Protein AF-A0A3M1DE03-F1 (afdb_monomer_lite)

Structure (mmCIF, N/CA/C/O backbone):
data_AF-A0A3M1DE03-F1
#
_entry.id   AF-A0A3M1DE03-F1
#
loop_
_atom_site.group_PDB
_atom_site.id
_atom_site.type_symbol
_atom_site.label_atom_id
_atom_site.label_alt_id
_atom_site.label_comp_id
_atom_site.label_asym_id
_atom_site.label_entity_id
_atom_site.label_seq_id
_atom_site.pdbx_PDB_ins_code
_atom_site.Cartn_x
_atom_site.Cartn_y
_atom_site.Cartn_z
_atom_site.occupancy
_atom_site.B_iso_or_equiv
_atom_site.auth_seq_id
_atom_site.auth_comp_id
_atom_site.auth_asym_id
_atom_site.auth_atom_id
_atom_site.pdbx_PDB_model_num
ATOM 1 N N . MET A 1 1 ? -5.420 -4.646 -18.633 1.00 59.53 1 MET A N 1
ATOM 2 C CA . MET A 1 1 ? -4.340 -4.585 -17.621 1.00 59.53 1 MET A CA 1
ATOM 3 C C . MET A 1 1 ? -4.427 -3.264 -16.873 1.00 59.53 1 MET A C 1
ATOM 5 O O . MET A 1 1 ? -4.726 -2.252 -17.501 1.00 59.53 1 MET A O 1
ATOM 9 N N . ALA A 1 2 ? -4.217 -3.267 -15.555 1.00 75.75 2 ALA A N 1
ATOM 10 C CA . ALA A 1 2 ? -4.136 -2.034 -14.772 1.00 75.75 2 ALA A CA 1
ATOM 11 C C . ALA A 1 2 ? -2.781 -1.346 -15.009 1.00 75.75 2 ALA A C 1
ATOM 13 O O . ALA A 1 2 ? -1.770 -2.012 -15.219 1.00 75.75 2 ALA A O 1
ATOM 14 N N . LYS A 1 3 ? -2.755 -0.009 -15.005 1.00 86.62 3 LYS A N 1
ATOM 15 C CA . LYS A 1 3 ? -1.516 0.756 -15.216 1.00 86.62 3 LYS A CA 1
ATOM 16 C C . LYS A 1 3 ? -0.647 0.693 -13.948 1.00 86.62 3 LYS A C 1
ATOM 18 O O . LYS A 1 3 ? -1.209 0.860 -12.863 1.00 86.62 3 LYS A O 1
ATOM 23 N N . PRO A 1 4 ? 0.691 0.566 -14.050 1.00 88.44 4 PRO A N 1
ATOM 24 C CA . PRO A 1 4 ? 1.581 0.488 -12.883 1.00 88.44 4 PRO A CA 1
ATOM 25 C C . PRO A 1 4 ? 1.392 1.660 -11.904 1.00 88.44 4 PRO A C 1
ATOM 27 O O . PRO A 1 4 ? 1.326 1.466 -10.692 1.00 88.44 4 PRO A O 1
ATOM 30 N N . ALA A 1 5 ? 1.179 2.875 -12.423 1.00 88.31 5 ALA A N 1
ATOM 31 C CA . ALA A 1 5 ? 0.895 4.059 -11.610 1.00 88.31 5 ALA A CA 1
ATOM 32 C C . ALA A 1 5 ? -0.409 3.960 -10.788 1.00 88.31 5 ALA A C 1
ATOM 34 O O . ALA A 1 5 ? -0.452 4.434 -9.653 1.00 88.31 5 ALA A O 1
ATOM 35 N N . GLU A 1 6 ? -1.464 3.331 -11.319 1.00 91.12 6 GLU A N 1
ATOM 36 C CA . GLU A 1 6 ? -2.732 3.162 -10.591 1.00 91.12 6 GLU A CA 1
ATOM 37 C C . GLU A 1 6 ? -2.628 2.066 -9.517 1.00 91.12 6 GLU A C 1
ATOM 39 O O . GLU A 1 6 ? -3.241 2.192 -8.457 1.00 91.12 6 GLU A O 1
ATOM 44 N N . ILE A 1 7 ? -1.801 1.038 -9.735 1.00 92.62 7 ILE A N 1
ATOM 45 C CA . ILE A 1 7 ? -1.524 -0.021 -8.749 1.00 92.62 7 ILE A CA 1
ATOM 46 C C . ILE A 1 7 ? -0.797 0.551 -7.518 1.00 92.62 7 ILE A C 1
ATOM 48 O O . ILE A 1 7 ? -1.220 0.312 -6.385 1.00 92.62 7 ILE A O 1
ATOM 52 N N . LEU A 1 8 ? 0.235 1.383 -7.715 1.00 92.00 8 LEU A N 1
ATOM 53 C CA . LEU A 1 8 ? 0.936 2.054 -6.605 1.00 92.00 8 LEU A CA 1
ATOM 54 C C . LEU A 1 8 ? 0.063 3.088 -5.896 1.00 92.00 8 LEU A C 1
ATOM 56 O O . LEU A 1 8 ? 0.078 3.188 -4.671 1.00 92.00 8 LEU A O 1
ATOM 60 N N . LYS A 1 9 ? -0.726 3.852 -6.654 1.00 93.19 9 LYS A N 1
ATOM 61 C CA . LYS A 1 9 ? -1.696 4.813 -6.115 1.00 93.19 9 LYS A CA 1
ATOM 62 C C . LYS A 1 9 ? -2.745 4.125 -5.238 1.00 93.19 9 LYS A C 1
ATOM 64 O O . LYS A 1 9 ? -3.084 4.669 -4.191 1.00 93.19 9 LYS A O 1
ATOM 69 N N . SER A 1 10 ? -3.219 2.943 -5.636 1.00 92.81 10 SER A N 1
ATOM 70 C CA . SER A 1 10 ? -4.199 2.159 -4.875 1.00 92.81 10 SER A CA 1
ATOM 71 C C . SER A 1 10 ? -3.609 1.669 -3.552 1.00 92.81 10 SER A C 1
ATOM 73 O O . SER A 1 10 ? -4.184 1.953 -2.502 1.00 92.81 10 SER A O 1
ATOM 75 N N . LEU A 1 11 ? -2.419 1.054 -3.580 1.00 93.31 11 LEU A N 1
ATOM 76 C CA . LEU A 1 11 ? -1.713 0.644 -2.362 1.00 93.31 11 LEU A CA 1
ATOM 77 C C . LEU A 1 11 ? -1.422 1.843 -1.443 1.00 93.31 11 LEU A C 1
ATOM 79 O O . LEU A 1 11 ? -1.760 1.810 -0.263 1.00 93.31 11 LEU A O 1
ATOM 83 N N . ARG A 1 12 ? -0.885 2.949 -1.974 1.00 93.50 12 ARG A N 1
ATOM 84 C CA . ARG A 1 12 ? -0.600 4.154 -1.175 1.00 93.50 12 ARG A CA 1
ATOM 85 C C . ARG A 1 12 ? -1.864 4.786 -0.576 1.00 93.50 12 ARG A C 1
ATOM 87 O O . ARG A 1 12 ? -1.795 5.363 0.506 1.00 93.50 12 ARG A O 1
ATOM 94 N N . ASN A 1 13 ? -3.016 4.671 -1.240 1.00 94.38 13 ASN A N 1
ATOM 95 C CA . ASN A 1 13 ? -4.295 5.121 -0.689 1.00 94.38 13 ASN A CA 1
ATOM 96 C C . ASN A 1 13 ? -4.761 4.231 0.474 1.00 94.38 13 ASN A C 1
ATOM 98 O O . ASN A 1 13 ? -5.143 4.749 1.518 1.00 94.38 13 ASN A O 1
ATOM 102 N N . ILE A 1 14 ? -4.669 2.910 0.319 1.00 93.38 14 ILE A N 1
ATOM 103 C CA . ILE A 1 14 ? -4.998 1.926 1.361 1.00 93.38 14 ILE A CA 1
ATOM 104 C C . ILE A 1 14 ? -4.120 2.130 2.606 1.00 93.38 14 ILE A C 1
ATOM 106 O O . ILE A 1 14 ? -4.633 2.279 3.711 1.00 93.38 14 ILE A O 1
ATOM 110 N N . ILE A 1 15 ? -2.806 2.258 2.421 1.00 92.56 15 ILE A N 1
ATOM 111 C CA . ILE A 1 15 ? -1.839 2.499 3.503 1.00 92.56 15 ILE A CA 1
ATOM 112 C C . ILE A 1 15 ? -2.103 3.830 4.231 1.00 92.56 15 ILE A C 1
ATOM 114 O O . ILE A 1 15 ? -1.927 3.935 5.445 1.00 92.56 15 ILE A O 1
ATOM 118 N N . ARG A 1 16 ? -2.591 4.851 3.515 1.00 92.56 16 ARG A N 1
ATOM 119 C CA . ARG A 1 16 ? -2.996 6.128 4.116 1.00 92.56 16 ARG A CA 1
ATOM 120 C C . ARG A 1 16 ? -4.270 6.009 4.960 1.00 92.56 16 ARG A C 1
ATOM 122 O O . ARG A 1 16 ? -4.316 6.618 6.029 1.00 92.56 16 ARG A O 1
ATOM 129 N N . LEU A 1 17 ? -5.270 5.257 4.495 1.00 91.81 17 LEU A N 1
ATOM 130 C CA . LEU A 1 17 ? -6.486 4.959 5.266 1.00 91.81 17 LEU A CA 1
ATOM 131 C C . LEU A 1 17 ? -6.134 4.196 6.548 1.00 91.81 17 LEU A C 1
ATOM 133 O O . LEU A 1 17 ? -6.616 4.548 7.618 1.00 91.81 17 LEU A O 1
ATOM 137 N N . GLU A 1 18 ? -5.225 3.220 6.474 1.00 92.00 18 GLU A N 1
ATOM 138 C CA . GLU A 1 18 ? -4.778 2.442 7.639 1.00 92.00 18 GLU A CA 1
ATOM 139 C C . GLU A 1 18 ? -4.199 3.336 8.756 1.00 92.00 18 GLU A C 1
ATOM 141 O O . GLU A 1 18 ? -4.458 3.115 9.938 1.00 92.00 18 GLU A O 1
ATOM 146 N N . ARG A 1 19 ? -3.478 4.404 8.380 1.00 90.25 19 ARG A N 1
ATOM 147 C CA . ARG A 1 19 ? -2.930 5.415 9.304 1.00 90.25 19 ARG A CA 1
ATOM 148 C C . ARG A 1 19 ? -3.955 6.450 9.793 1.00 90.25 19 ARG A C 1
ATOM 150 O O . ARG A 1 19 ? -3.747 7.021 10.859 1.00 90.25 19 ARG A O 1
ATOM 157 N N . THR A 1 20 ? -4.988 6.752 9.006 1.00 87.75 20 THR A N 1
ATOM 158 C CA . THR A 1 20 ? -5.886 7.903 9.242 1.00 87.75 20 THR A CA 1
ATOM 159 C C . THR A 1 20 ? -7.218 7.496 9.872 1.00 87.75 20 THR A C 1
ATOM 161 O O . THR A 1 20 ? -7.683 8.167 10.786 1.00 87.75 20 THR A O 1
ATOM 164 N N . ASP A 1 21 ? -7.813 6.402 9.398 1.00 85.75 21 ASP A N 1
ATOM 165 C CA . ASP A 1 21 ? -9.190 5.998 9.706 1.00 85.75 21 ASP A CA 1
ATOM 166 C C . ASP A 1 21 ? -9.262 4.711 10.548 1.00 85.75 21 ASP A C 1
ATOM 168 O O . ASP A 1 21 ? -10.257 4.479 11.231 1.00 85.75 21 ASP A O 1
ATOM 172 N N . TYR A 1 22 ? -8.220 3.869 10.509 1.00 86.00 22 TYR A N 1
ATOM 173 C CA . TYR A 1 22 ? -8.226 2.536 11.134 1.00 86.00 22 TYR A CA 1
ATOM 174 C C . TYR A 1 22 ? -7.212 2.347 12.270 1.00 86.00 22 TYR A C 1
ATOM 176 O O . TYR A 1 22 ? -7.120 1.243 12.806 1.00 86.00 22 TYR A O 1
ATOM 184 N N . GLU A 1 23 ? -6.471 3.395 12.649 1.00 87.81 23 GLU A N 1
ATOM 185 C CA . GLU A 1 23 ? -5.510 3.385 13.769 1.00 87.81 23 GLU A CA 1
ATOM 186 C C . GLU A 1 23 ? -4.513 2.211 13.713 1.00 87.81 23 GLU A C 1
ATOM 188 O O . GLU A 1 23 ? -4.231 1.554 14.718 1.00 87.81 23 GLU A O 1
ATOM 193 N N . PHE A 1 24 ? -3.988 1.923 12.517 1.00 88.50 24 PHE A N 1
ATOM 194 C CA . PHE A 1 24 ? -3.110 0.778 12.262 1.00 88.50 24 PHE A CA 1
ATOM 195 C C . PHE A 1 24 ? -3.791 -0.578 12.549 1.00 88.50 24 PHE A C 1
ATOM 197 O O . PHE A 1 24 ? -3.206 -1.505 13.118 1.00 88.50 24 PHE A O 1
ATOM 204 N N . GLY A 1 25 ? -5.069 -0.688 12.192 1.00 86.88 25 GLY A N 1
ATOM 205 C CA . GLY A 1 25 ? -5.967 -1.772 12.581 1.00 86.88 25 GLY A CA 1
ATOM 206 C C . GLY A 1 25 ? -5.873 -3.051 11.750 1.00 86.88 25 GLY A C 1
ATOM 207 O O . GLY A 1 25 ? -6.402 -4.063 12.206 1.00 86.88 25 GLY A O 1
ATOM 208 N N . ASP A 1 26 ? -5.196 -3.022 10.600 1.00 89.31 26 ASP A N 1
ATOM 209 C CA . ASP A 1 26 ? -5.288 -4.019 9.517 1.00 89.31 26 ASP A CA 1
ATOM 210 C C . ASP A 1 26 ? -6.716 -4.112 8.941 1.00 89.31 26 ASP A C 1
ATOM 212 O O . ASP A 1 26 ? -7.280 -5.188 8.738 1.00 89.31 26 ASP A O 1
ATOM 216 N N . ARG A 1 27 ? -7.358 -2.948 8.763 1.00 88.81 27 ARG A N 1
ATOM 217 C CA . ARG A 1 27 ? -8.780 -2.827 8.391 1.00 88.81 27 ARG A CA 1
ATOM 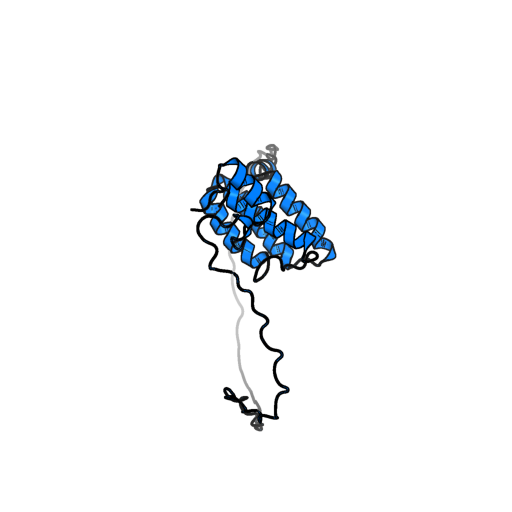218 C C . ARG A 1 27 ? -9.061 -1.880 7.224 1.00 88.81 27 ARG A C 1
ATOM 220 O O . ARG A 1 27 ? -10.220 -1.750 6.837 1.00 88.81 27 ARG A O 1
ATOM 227 N N . ALA A 1 28 ? -8.038 -1.297 6.595 1.00 88.50 28 ALA A N 1
ATOM 228 C CA . ALA A 1 28 ? -8.211 -0.443 5.415 1.00 88.50 28 ALA A CA 1
ATOM 229 C C . ALA A 1 28 ? -8.777 -1.166 4.176 1.00 88.50 28 ALA A C 1
ATOM 231 O O . ALA A 1 28 ? -9.186 -0.518 3.210 1.00 88.50 28 ALA A O 1
ATOM 232 N N . VAL A 1 29 ? -8.808 -2.501 4.195 1.00 89.56 29 VAL A N 1
ATOM 233 C CA . VAL A 1 29 ? -9.303 -3.377 3.126 1.00 89.56 29 VAL A CA 1
ATOM 234 C C . VAL A 1 29 ? -10.102 -4.550 3.696 1.00 89.56 29 VAL A C 1
ATOM 236 O O . VAL A 1 29 ? -9.855 -5.025 4.806 1.00 89.56 29 VAL A O 1
ATOM 239 N N . VAL A 1 30 ? -11.056 -5.054 2.910 1.00 83.56 30 VAL A N 1
ATOM 240 C CA . VAL A 1 30 ? -11.884 -6.208 3.288 1.00 83.56 30 VAL A CA 1
ATOM 241 C C . VAL A 1 30 ? -11.013 -7.467 3.357 1.00 83.56 30 VAL A C 1
ATOM 243 O O . VAL A 1 30 ? -10.599 -7.999 2.330 1.00 83.56 30 VAL A O 1
ATOM 246 N N . GLY A 1 31 ? -10.762 -7.953 4.575 1.00 83.38 31 GLY A N 1
ATOM 247 C CA . GLY A 1 31 ? -9.928 -9.132 4.829 1.00 83.38 31 GLY A CA 1
ATOM 248 C C . GLY A 1 31 ? -8.455 -8.846 5.151 1.00 83.38 31 GLY A C 1
ATOM 249 O O . GLY A 1 31 ? -7.676 -9.794 5.144 1.00 83.38 31 GLY A O 1
ATOM 250 N N . GLY A 1 32 ? -8.086 -7.592 5.441 1.00 91.25 32 GLY A N 1
ATOM 251 C CA . GLY A 1 32 ? -6.742 -7.220 5.904 1.00 91.25 32 GLY A CA 1
ATOM 252 C C . GLY A 1 32 ? -5.696 -7.061 4.795 1.00 91.25 32 GLY A C 1
ATOM 253 O O . GLY A 1 32 ? -5.875 -7.500 3.652 1.00 91.25 32 GLY A O 1
ATOM 254 N N . LEU A 1 33 ? -4.590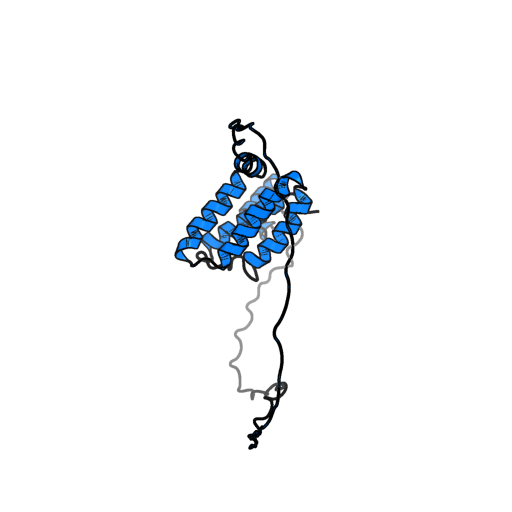 -6.393 5.125 1.00 91.38 33 LEU A N 1
ATOM 255 C CA . LEU A 1 33 ? -3.513 -6.065 4.192 1.00 91.38 33 LEU A CA 1
ATOM 256 C C . LEU A 1 33 ? -2.785 -7.307 3.690 1.00 91.38 33 LEU A C 1
ATOM 258 O O . LEU A 1 33 ? -2.395 -7.320 2.528 1.00 91.38 33 LEU A O 1
ATOM 262 N N . ALA A 1 34 ? -2.684 -8.369 4.496 1.00 92.56 34 ALA A N 1
ATOM 263 C CA . ALA A 1 34 ? -2.082 -9.634 4.074 1.00 92.56 34 ALA A CA 1
ATOM 264 C C . ALA A 1 34 ? -2.794 -10.239 2.848 1.00 92.56 34 ALA A C 1
ATOM 266 O O . ALA A 1 34 ? -2.149 -10.592 1.862 1.00 92.56 34 ALA A O 1
ATOM 267 N N . ARG A 1 35 ? -4.134 -10.265 2.858 1.00 92.88 35 ARG A N 1
ATOM 268 C CA . ARG A 1 35 ? -4.941 -10.781 1.740 1.00 92.88 35 ARG A CA 1
ATOM 269 C C . ARG A 1 35 ? -4.936 -9.838 0.533 1.00 92.88 35 ARG A C 1
ATOM 271 O O . ARG A 1 35 ? -4.969 -10.278 -0.6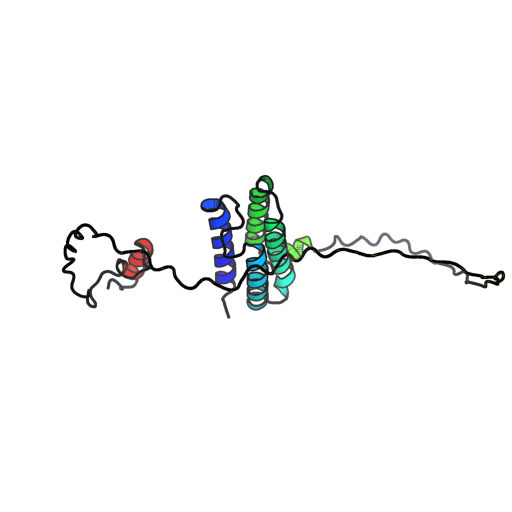19 1.00 92.88 35 ARG A O 1
ATOM 278 N N . TYR A 1 36 ? -4.881 -8.528 0.779 1.00 93.75 36 TYR A N 1
ATOM 279 C CA . TYR A 1 36 ? -4.684 -7.553 -0.293 1.00 93.75 36 TYR A CA 1
ATOM 280 C C . TYR A 1 36 ? -3.292 -7.678 -0.931 1.00 93.75 36 TYR A C 1
ATOM 282 O O . TYR A 1 36 ? -3.183 -7.525 -2.145 1.00 93.75 36 TYR A O 1
ATOM 290 N N . ALA A 1 37 ? -2.254 -8.018 -0.159 1.00 94.25 37 ALA A N 1
ATOM 291 C CA . ALA A 1 37 ? -0.883 -8.169 -0.637 1.00 94.25 37 ALA A CA 1
ATOM 292 C C . ALA A 1 37 ? -0.757 -9.241 -1.724 1.00 94.25 37 ALA A C 1
ATOM 294 O O . ALA A 1 37 ? -0.112 -8.986 -2.734 1.00 94.25 37 ALA A O 1
ATOM 295 N N . GLU A 1 38 ? -1.427 -10.390 -1.579 1.00 94.12 38 GLU A N 1
ATOM 296 C CA . GLU A 1 38 ? -1.478 -11.431 -2.621 1.00 94.12 38 GLU A CA 1
ATOM 297 C C . GLU A 1 38 ? -2.080 -10.898 -3.931 1.00 94.12 38 GLU A C 1
ATOM 299 O O . GLU A 1 38 ? -1.529 -11.087 -5.017 1.00 94.12 38 GLU A O 1
ATOM 304 N N . THR A 1 39 ? -3.200 -10.175 -3.831 1.00 94.12 39 THR A N 1
ATOM 305 C CA . THR A 1 39 ? -3.884 -9.591 -4.997 1.00 94.12 39 THR A CA 1
ATOM 306 C C . THR A 1 39 ? -3.028 -8.503 -5.649 1.00 94.12 39 THR A C 1
ATOM 308 O O . THR A 1 39 ? -2.919 -8.431 -6.875 1.00 94.12 39 THR A O 1
ATOM 311 N N . TRP A 1 40 ? -2.400 -7.658 -4.831 1.00 94.50 40 TRP A N 1
ATOM 312 C CA . TRP A 1 40 ? -1.531 -6.576 -5.273 1.00 94.50 40 TRP A CA 1
ATOM 313 C C . TRP A 1 40 ? -0.238 -7.103 -5.907 1.00 94.50 40 TRP A C 1
ATOM 315 O O . TRP A 1 40 ? 0.151 -6.598 -6.955 1.00 94.50 40 TRP A O 1
ATOM 325 N N . PHE A 1 41 ? 0.371 -8.156 -5.351 1.00 94.62 41 PHE A N 1
ATOM 326 C CA . PHE A 1 41 ? 1.553 -8.830 -5.897 1.00 94.62 41 PHE A CA 1
ATOM 327 C C . PHE A 1 41 ? 1.305 -9.310 -7.331 1.00 94.62 41 PHE A C 1
ATOM 329 O O . PHE A 1 41 ? 2.066 -8.976 -8.237 1.00 94.62 41 PHE A O 1
ATOM 336 N N . GLN A 1 42 ? 0.185 -10.004 -7.566 1.00 93.88 42 GLN A N 1
ATOM 337 C CA . GLN A 1 42 ? -0.202 -10.473 -8.902 1.00 93.88 42 GLN A CA 1
ATOM 338 C C . GLN A 1 42 ? -0.410 -9.312 -9.890 1.00 93.88 42 GLN A C 1
ATOM 340 O O . GLN A 1 42 ? 0.049 -9.365 -11.032 1.00 93.88 42 GLN A O 1
ATOM 345 N N . GLN A 1 43 ? -1.072 -8.234 -9.457 1.00 93.38 43 GLN A N 1
ATOM 346 C CA . GLN A 1 43 ? -1.295 -7.048 -10.292 1.00 93.38 43 GLN A CA 1
ATOM 347 C C . GLN A 1 43 ? 0.008 -6.304 -10.610 1.00 93.38 43 GLN A C 1
ATOM 349 O O . GLN A 1 43 ? 0.224 -5.899 -11.752 1.00 93.38 43 GLN A O 1
ATOM 354 N N . ALA A 1 44 ? 0.872 -6.120 -9.613 1.00 92.69 44 ALA A N 1
ATOM 355 C CA . ALA A 1 44 ? 2.137 -5.417 -9.748 1.00 92.69 44 ALA A CA 1
ATOM 356 C C . ALA A 1 44 ? 3.138 -6.221 -10.594 1.00 92.69 44 ALA A C 1
ATOM 358 O O . ALA A 1 44 ? 3.713 -5.656 -11.522 1.00 92.69 44 ALA A O 1
ATOM 359 N N . GLY A 1 45 ? 3.271 -7.533 -10.380 1.00 91.50 45 GLY A N 1
ATOM 360 C CA . GLY A 1 45 ? 4.116 -8.397 -11.212 1.00 91.50 45 GLY A CA 1
ATOM 361 C C . GLY A 1 45 ? 3.742 -8.333 -12.699 1.00 91.50 45 GLY A C 1
ATOM 362 O O . GLY A 1 45 ? 4.610 -8.155 -13.551 1.00 91.50 45 GLY A O 1
ATOM 363 N N . GLN A 1 46 ? 2.441 -8.350 -13.020 1.00 91.62 46 GLN A N 1
ATOM 364 C CA . GLN A 1 46 ? 1.961 -8.186 -14.402 1.00 91.62 46 GLN A CA 1
ATOM 365 C C . GLN A 1 46 ? 2.184 -6.780 -14.987 1.00 91.62 46 GLN A C 1
ATOM 367 O O . GLN A 1 46 ? 2.287 -6.643 -16.205 1.00 91.62 46 GLN A O 1
ATOM 372 N N . ALA A 1 47 ? 2.214 -5.731 -14.160 1.00 90.69 47 ALA A N 1
ATOM 373 C CA . ALA A 1 47 ? 2.285 -4.341 -14.624 1.00 90.69 47 ALA A CA 1
ATOM 374 C C . ALA A 1 47 ? 3.704 -3.753 -14.665 1.00 90.69 47 ALA A C 1
ATOM 376 O O . ALA A 1 47 ? 3.944 -2.821 -15.433 1.00 90.69 47 ALA A O 1
ATOM 377 N N . PHE A 1 48 ? 4.620 -4.264 -13.838 1.00 87.44 48 PHE A N 1
ATOM 378 C CA . PHE A 1 48 ? 6.023 -3.844 -13.791 1.00 87.44 48 PHE A CA 1
ATOM 379 C C . PHE A 1 48 ? 6.982 -4.853 -14.444 1.00 87.44 48 PHE A C 1
ATOM 381 O O . PHE A 1 48 ? 8.079 -4.466 -14.838 1.00 87.44 48 PHE A O 1
ATOM 388 N N . GLY A 1 49 ? 6.573 -6.116 -14.604 1.00 87.81 49 GLY A N 1
ATOM 389 C CA . GLY A 1 49 ? 7.383 -7.155 -15.238 1.00 87.81 49 GLY A CA 1
ATOM 390 C C . GLY A 1 49 ? 8.470 -7.756 -14.330 1.00 87.81 49 GLY A C 1
ATOM 391 O O . GLY A 1 49 ? 8.610 -7.365 -13.168 1.00 87.81 49 GLY A O 1
ATOM 392 N N . PRO A 1 50 ? 9.253 -8.721 -14.855 1.00 87.06 50 PRO A N 1
ATOM 393 C CA . PRO A 1 50 ? 10.175 -9.542 -14.066 1.00 87.06 50 PRO A CA 1
ATOM 394 C C . PRO A 1 50 ? 11.285 -8.739 -13.376 1.00 87.06 50 PRO A C 1
ATOM 396 O O . PRO A 1 50 ? 11.668 -9.077 -12.262 1.00 87.06 50 PRO A O 1
ATOM 399 N N . GLU A 1 51 ? 11.754 -7.644 -13.981 1.00 87.38 51 GLU A N 1
ATOM 400 C CA . GLU A 1 51 ? 12.797 -6.780 -13.405 1.00 87.38 51 GLU A CA 1
ATOM 401 C C . GLU A 1 51 ? 12.373 -6.172 -12.055 1.00 87.38 51 GLU A C 1
ATOM 403 O O . GLU A 1 51 ? 13.197 -5.994 -11.165 1.00 87.38 51 GLU A O 1
ATOM 408 N N . ALA A 1 52 ? 11.080 -5.904 -11.856 1.00 88.75 52 ALA A N 1
ATOM 409 C CA . ALA A 1 52 ? 10.563 -5.344 -10.609 1.00 88.75 52 ALA A CA 1
ATOM 410 C C . ALA A 1 52 ? 10.089 -6.399 -9.596 1.00 88.75 52 ALA A C 1
ATOM 412 O O . ALA A 1 52 ? 9.733 -6.028 -8.477 1.00 88.75 52 ALA A O 1
ATOM 413 N N . MET A 1 53 ? 10.072 -7.689 -9.951 1.00 89.25 53 MET A N 1
ATOM 414 C CA . MET A 1 53 ? 9.568 -8.758 -9.078 1.00 89.25 53 MET A CA 1
ATOM 415 C C . MET A 1 53 ? 10.193 -8.789 -7.674 1.00 89.25 53 MET A C 1
ATOM 417 O O . MET A 1 53 ? 9.402 -8.840 -6.736 1.00 89.25 53 MET A O 1
ATOM 421 N N . PRO A 1 54 ? 11.524 -8.670 -7.459 1.00 90.75 54 PRO A N 1
ATOM 422 C CA . PRO A 1 54 ? 12.074 -8.656 -6.095 1.00 90.75 54 PRO A CA 1
ATOM 423 C C . PRO A 1 54 ? 11.566 -7.470 -5.256 1.00 90.75 54 PRO A C 1
ATOM 425 O O . PRO A 1 54 ? 11.351 -7.597 -4.055 1.00 90.75 54 PRO A O 1
ATOM 428 N N . TRP A 1 55 ? 11.282 -6.320 -5.877 1.00 93.75 55 TRP A N 1
ATOM 429 C CA . TRP A 1 55 ? 10.704 -5.162 -5.182 1.00 93.75 55 TRP A CA 1
ATOM 430 C C . TRP A 1 55 ? 9.224 -5.361 -4.856 1.00 93.75 55 TRP A C 1
ATOM 432 O O . TRP A 1 55 ? 8.775 -5.032 -3.758 1.00 93.75 55 TRP A O 1
ATOM 442 N N . VAL A 1 56 ? 8.472 -5.933 -5.797 1.00 94.06 56 VAL A N 1
ATOM 443 C CA . VAL A 1 56 ? 7.064 -6.293 -5.601 1.00 94.06 56 VAL A CA 1
ATOM 444 C C . VAL A 1 56 ? 6.930 -7.361 -4.508 1.00 94.06 56 VAL A C 1
ATOM 446 O O . VAL A 1 56 ? 6.077 -7.229 -3.635 1.00 94.06 56 VAL A O 1
ATOM 449 N N . GLU A 1 57 ? 7.805 -8.366 -4.484 1.00 94.06 57 GLU A N 1
ATOM 450 C CA . GLU A 1 57 ? 7.866 -9.376 -3.425 1.00 94.06 57 GLU A CA 1
ATOM 451 C C . GLU A 1 57 ? 8.218 -8.754 -2.069 1.00 94.06 57 GLU A C 1
ATOM 453 O O . GLU A 1 57 ? 7.499 -8.965 -1.092 1.00 94.06 57 GLU A O 1
ATOM 458 N N . ALA A 1 58 ? 9.253 -7.909 -2.014 1.00 93.06 58 ALA A N 1
ATOM 459 C CA . ALA A 1 58 ? 9.668 -7.229 -0.790 1.00 93.06 58 ALA A CA 1
ATOM 460 C C . ALA A 1 58 ? 8.556 -6.355 -0.181 1.00 93.06 58 ALA A C 1
ATOM 462 O O . ALA A 1 58 ? 8.441 -6.292 1.045 1.00 93.06 58 ALA A O 1
ATOM 463 N N . ILE A 1 59 ? 7.724 -5.704 -1.006 1.00 94.00 59 ILE A N 1
ATOM 464 C CA . ILE A 1 59 ? 6.536 -4.964 -0.548 1.00 94.00 59 ILE A CA 1
ATOM 465 C C . ILE A 1 59 ? 5.432 -5.928 -0.092 1.00 94.00 59 ILE A C 1
ATOM 467 O O . ILE A 1 59 ? 4.876 -5.746 0.991 1.00 94.00 59 ILE A O 1
ATOM 471 N N . ALA A 1 60 ? 5.106 -6.949 -0.890 1.00 94.31 60 ALA A N 1
ATOM 472 C CA . ALA A 1 60 ? 4.029 -7.890 -0.581 1.00 94.31 60 ALA A CA 1
ATOM 473 C C . ALA A 1 60 ? 4.284 -8.647 0.732 1.00 94.31 60 ALA A C 1
ATOM 475 O O . ALA A 1 60 ? 3.389 -8.746 1.571 1.00 94.31 60 ALA A O 1
ATOM 476 N N . ARG A 1 61 ? 5.525 -9.089 0.955 1.00 94.50 61 ARG A N 1
ATOM 477 C CA . ARG A 1 61 ? 5.962 -9.727 2.198 1.00 94.50 61 ARG A CA 1
ATOM 478 C C . ARG A 1 61 ? 5.761 -8.816 3.413 1.00 94.50 61 ARG A C 1
ATOM 480 O O . ARG A 1 61 ? 5.140 -9.233 4.386 1.00 94.50 61 ARG A O 1
ATOM 487 N N . ARG A 1 62 ? 6.195 -7.552 3.338 1.00 93.19 62 ARG A N 1
ATOM 488 C CA . ARG A 1 62 ? 6.012 -6.569 4.424 1.00 93.19 62 ARG A CA 1
ATOM 489 C C . ARG A 1 62 ? 4.538 -6.301 4.739 1.00 93.19 62 ARG A C 1
ATOM 491 O O . ARG A 1 62 ? 4.184 -6.126 5.901 1.00 93.19 62 ARG A O 1
ATOM 498 N N . LEU A 1 63 ? 3.669 -6.296 3.725 1.00 93.62 63 LEU A N 1
ATOM 499 C CA . LEU A 1 63 ? 2.215 -6.167 3.902 1.00 93.62 63 LEU A CA 1
ATOM 500 C C . LEU A 1 63 ? 1.582 -7.396 4.580 1.00 93.62 63 LEU A C 1
ATOM 502 O O . LEU A 1 63 ? 0.578 -7.252 5.275 1.00 93.62 63 LEU A O 1
ATOM 506 N N . GLN A 1 64 ? 2.158 -8.588 4.406 1.00 93.69 64 GLN A N 1
ATOM 507 C CA . GLN A 1 64 ? 1.741 -9.800 5.119 1.00 93.69 64 GLN A CA 1
ATOM 508 C C . GLN A 1 64 ? 2.256 -9.804 6.566 1.00 93.69 64 GLN A C 1
ATOM 510 O O . GLN A 1 64 ? 1.467 -9.979 7.495 1.00 93.69 64 GLN A O 1
ATOM 515 N N . GLU A 1 65 ? 3.547 -9.523 6.770 1.00 93.69 65 GLU A N 1
ATOM 516 C CA . GLU A 1 65 ? 4.175 -9.399 8.095 1.00 93.69 65 GLU A CA 1
ATOM 517 C C . GLU A 1 65 ? 3.482 -8.317 8.950 1.00 93.69 65 GLU A C 1
ATOM 519 O O . GLU A 1 65 ? 3.286 -8.505 10.150 1.00 93.69 65 GLU A O 1
ATOM 524 N N . TYR A 1 66 ? 2.999 -7.232 8.329 1.00 92.25 66 TYR A N 1
ATOM 525 C CA . TYR A 1 66 ? 2.210 -6.183 8.983 1.00 92.25 66 TYR A CA 1
ATOM 526 C C . TYR A 1 66 ? 0.986 -6.693 9.759 1.00 92.25 66 TYR A C 1
ATOM 528 O O . TYR A 1 66 ? 0.727 -6.229 10.873 1.00 92.25 66 TYR A O 1
ATOM 536 N N . SER A 1 67 ? 0.234 -7.642 9.194 1.00 89.56 67 SER A N 1
ATOM 537 C CA . SER A 1 67 ? -0.979 -8.168 9.834 1.00 89.56 67 SER A CA 1
ATOM 538 C C . SER A 1 67 ? -0.637 -8.919 11.131 1.00 89.56 67 SER A C 1
ATOM 540 O O . SER A 1 67 ? -1.339 -8.783 12.137 1.00 89.56 67 SER A O 1
ATOM 542 N N . ALA A 1 68 ? 0.508 -9.614 11.150 1.00 89.56 68 ALA A N 1
ATOM 543 C CA . ALA A 1 68 ? 1.026 -10.332 12.314 1.00 89.56 68 ALA A CA 1
ATOM 544 C C . ALA A 1 68 ? 1.703 -9.427 13.368 1.00 89.56 68 ALA A C 1
ATOM 546 O O . ALA A 1 68 ? 1.806 -9.820 14.530 1.00 89.56 68 ALA A O 1
ATOM 547 N N . LEU A 1 69 ? 2.151 -8.219 13.000 1.00 92.56 69 LEU A N 1
ATOM 548 C CA . LEU A 1 69 ? 2.816 -7.295 13.926 1.00 92.56 69 LEU A CA 1
ATOM 549 C C . LEU A 1 69 ? 1.847 -6.737 14.991 1.00 92.56 69 LEU A C 1
ATOM 551 O O . LEU A 1 69 ? 0.701 -6.393 14.671 1.00 92.56 69 LEU A O 1
ATOM 555 N N . PRO A 1 70 ? 2.295 -6.563 16.251 1.00 90.06 70 PRO A N 1
ATOM 556 C CA . PRO A 1 70 ? 1.516 -5.891 17.287 1.00 90.06 70 PRO A CA 1
ATOM 557 C C . PRO A 1 70 ? 1.389 -4.392 16.986 1.00 90.06 70 PRO A C 1
ATOM 559 O O . PRO A 1 70 ? 2.255 -3.787 16.348 1.00 90.06 70 PRO A O 1
ATOM 562 N N . ARG A 1 71 ? 0.305 -3.767 17.466 1.00 86.56 71 ARG A N 1
ATOM 563 C CA . ARG A 1 71 ? -0.087 -2.402 17.060 1.00 86.56 71 ARG A CA 1
ATOM 564 C C . ARG A 1 71 ? 0.977 -1.329 17.282 1.00 86.56 71 ARG A C 1
ATOM 566 O O . ARG A 1 71 ? 1.028 -0.387 16.506 1.00 86.56 71 ARG A O 1
ATOM 573 N N . GLU A 1 72 ? 1.838 -1.483 18.279 1.00 90.88 72 GLU A N 1
ATOM 574 C CA . GLU A 1 72 ? 2.916 -0.532 18.584 1.00 90.88 72 GLU A CA 1
ATOM 575 C C . GLU A 1 72 ? 4.009 -0.495 17.502 1.00 90.88 72 GLU A C 1
ATOM 577 O O . GLU A 1 72 ? 4.636 0.536 17.280 1.00 90.88 72 GLU A O 1
ATOM 582 N N . GLN A 1 73 ? 4.212 -1.605 16.784 1.00 91.25 73 GLN A N 1
ATOM 583 C CA . GLN A 1 73 ? 5.248 -1.753 15.751 1.00 91.25 73 GLN A CA 1
ATOM 584 C C . GLN A 1 73 ? 4.709 -1.429 14.345 1.00 91.25 73 GLN A C 1
ATOM 586 O O . GLN A 1 73 ? 5.464 -1.098 13.427 1.00 91.25 73 GLN A O 1
ATOM 591 N N . ARG A 1 74 ? 3.381 -1.447 14.177 1.00 91.50 74 ARG A N 1
ATOM 592 C CA . ARG A 1 74 ? 2.689 -1.152 12.915 1.00 91.50 74 ARG A CA 1
ATOM 593 C C . ARG A 1 74 ? 2.977 0.245 12.322 1.00 91.50 74 ARG A C 1
ATOM 595 O O . ARG A 1 74 ? 3.117 0.313 11.101 1.00 91.50 74 ARG A O 1
ATOM 602 N N . PRO A 1 75 ? 3.122 1.348 13.088 1.00 92.00 75 PRO A N 1
ATOM 603 C CA . PRO A 1 75 ? 3.498 2.649 12.526 1.00 92.00 75 PRO A CA 1
ATOM 604 C C . PRO A 1 75 ? 4.867 2.634 11.836 1.00 92.00 75 PRO A C 1
ATOM 606 O O . PRO A 1 75 ? 5.028 3.248 10.781 1.00 92.00 75 PRO A O 1
ATOM 609 N N . VAL A 1 76 ? 5.832 1.898 12.401 1.00 92.94 76 VAL A N 1
ATOM 610 C CA . VAL A 1 76 ? 7.182 1.737 11.839 1.00 92.94 76 VAL A CA 1
ATOM 611 C C . VAL A 1 76 ? 7.122 0.912 10.554 1.00 92.94 76 VAL A C 1
ATOM 613 O O . VAL A 1 76 ? 7.658 1.336 9.535 1.00 92.94 76 VAL A O 1
ATOM 616 N N . ALA A 1 77 ? 6.386 -0.202 10.559 1.00 92.06 77 ALA A N 1
ATOM 617 C CA . ALA A 1 77 ? 6.187 -1.023 9.364 1.00 92.06 77 ALA A CA 1
ATOM 618 C C . ALA A 1 77 ? 5.507 -0.249 8.214 1.00 92.06 77 ALA A C 1
ATOM 620 O O . ALA A 1 77 ? 5.914 -0.374 7.063 1.00 92.06 77 ALA A O 1
ATOM 621 N N . ILE A 1 78 ? 4.519 0.607 8.507 1.00 91.88 78 ILE A N 1
ATOM 622 C CA . ILE A 1 78 ? 3.873 1.470 7.499 1.00 91.88 78 ILE A CA 1
ATOM 623 C C . ILE A 1 78 ? 4.847 2.502 6.920 1.00 91.88 78 ILE A C 1
ATOM 625 O O . ILE A 1 78 ? 4.818 2.746 5.714 1.00 91.88 78 ILE A O 1
ATOM 629 N N . GLN A 1 79 ? 5.713 3.095 7.747 1.00 92.38 79 GLN A N 1
ATOM 630 C CA . GLN A 1 79 ? 6.770 3.993 7.270 1.00 92.38 79 GLN A CA 1
ATOM 631 C C . GLN A 1 79 ? 7.760 3.260 6.352 1.00 92.38 79 GLN A C 1
ATOM 633 O O . GLN A 1 79 ? 8.054 3.769 5.274 1.00 92.38 79 GLN A O 1
ATOM 638 N N . ASP A 1 80 ? 8.212 2.062 6.730 1.00 92.31 80 ASP A N 1
ATOM 639 C CA . ASP A 1 80 ? 9.148 1.258 5.931 1.00 92.31 80 ASP A CA 1
ATOM 640 C C . ASP A 1 80 ? 8.538 0.843 4.576 1.00 92.31 80 ASP A C 1
ATOM 642 O O . ASP A 1 80 ? 9.165 1.000 3.528 1.00 92.31 80 ASP A O 1
ATOM 646 N N . ILE A 1 81 ? 7.262 0.430 4.568 1.00 92.25 81 ILE A N 1
ATOM 647 C CA . ILE A 1 81 ? 6.498 0.153 3.339 1.00 92.25 81 ILE A CA 1
ATOM 648 C C . ILE A 1 81 ? 6.413 1.403 2.449 1.00 92.25 81 ILE A C 1
ATOM 650 O O . ILE A 1 81 ? 6.655 1.311 1.245 1.00 92.25 81 ILE A O 1
ATOM 654 N N . LEU A 1 82 ? 6.090 2.576 3.007 1.00 91.69 82 LEU A N 1
ATOM 655 C CA . LEU A 1 82 ? 6.017 3.824 2.235 1.00 91.69 82 LEU A CA 1
ATOM 656 C C . LEU A 1 82 ? 7.378 4.213 1.643 1.00 91.69 82 LEU A C 1
ATOM 658 O O . LEU A 1 82 ? 7.449 4.520 0.454 1.00 91.69 82 LEU A O 1
ATOM 662 N N . GLN A 1 83 ? 8.452 4.122 2.426 1.00 91.25 83 GLN A N 1
ATOM 663 C CA . GLN A 1 83 ? 9.813 4.420 1.979 1.00 91.25 83 GLN A CA 1
ATOM 664 C C . GLN A 1 83 ? 10.272 3.459 0.867 1.00 91.25 83 GLN A C 1
ATOM 666 O O . GLN A 1 83 ? 10.878 3.887 -0.120 1.00 91.25 83 GLN A O 1
ATOM 671 N N . LEU A 1 84 ? 9.920 2.173 0.958 1.00 89.06 84 LEU A N 1
ATOM 672 C CA . LEU A 1 84 ? 10.177 1.195 -0.100 1.00 89.06 84 LEU A CA 1
ATOM 673 C C . LEU A 1 84 ? 9.375 1.501 -1.379 1.00 89.06 84 LEU A C 1
ATOM 675 O O . LEU A 1 84 ? 9.905 1.358 -2.485 1.00 89.06 84 LEU A O 1
ATOM 679 N N . LEU A 1 85 ? 8.130 1.980 -1.249 1.00 90.31 85 LEU A N 1
ATOM 680 C CA . LEU A 1 85 ? 7.321 2.457 -2.378 1.00 90.31 85 LEU A CA 1
ATOM 681 C C . LEU A 1 85 ? 7.930 3.694 -3.060 1.00 90.31 85 LEU A C 1
ATOM 683 O O . LEU A 1 85 ? 7.862 3.800 -4.283 1.00 90.31 85 LEU A O 1
ATOM 687 N N . GLU A 1 86 ? 8.500 4.623 -2.290 1.00 89.00 86 GLU A N 1
ATOM 688 C CA . GLU A 1 86 ? 9.129 5.847 -2.810 1.00 89.00 86 GLU A CA 1
ATOM 689 C C . GLU A 1 86 ? 10.491 5.585 -3.465 1.00 89.00 86 GLU A C 1
ATOM 691 O O . GLU A 1 86 ? 10.816 6.218 -4.468 1.00 89.00 86 GLU A O 1
ATOM 696 N N . THR A 1 87 ? 11.252 4.609 -2.962 1.00 87.44 87 THR A N 1
ATOM 697 C CA . THR A 1 87 ? 12.541 4.201 -3.553 1.00 87.44 87 THR A CA 1
ATOM 698 C C . THR A 1 87 ? 12.357 3.512 -4.916 1.00 87.44 87 THR A C 1
ATOM 700 O O . THR A 1 87 ? 13.197 3.634 -5.811 1.00 87.44 87 THR A O 1
ATOM 703 N N . GLY A 1 88 ? 11.232 2.815 -5.109 1.00 84.81 88 GLY A N 1
ATOM 704 C CA . GLY A 1 88 ? 10.888 2.166 -6.374 1.00 84.81 88 GLY A CA 1
ATOM 705 C C . GLY A 1 88 ? 11.710 0.904 -6.693 1.00 84.81 88 GLY A C 1
ATOM 706 O O . GLY A 1 88 ? 12.630 0.539 -5.954 1.00 84.81 88 GLY A O 1
ATOM 707 N N . PRO A 1 89 ? 11.432 0.237 -7.832 1.00 82.38 89 PRO A N 1
ATOM 708 C CA . PRO A 1 89 ? 12.035 -1.057 -8.170 1.00 82.38 89 PRO A CA 1
ATOM 709 C C . PRO A 1 89 ? 13.554 -1.015 -8.376 1.00 82.38 89 PRO A C 1
ATOM 711 O O . PRO A 1 89 ? 14.215 -2.039 -8.256 1.00 82.38 89 PRO A O 1
ATOM 714 N N . LYS A 1 90 ? 14.135 0.166 -8.623 1.00 74.94 90 LYS A N 1
ATOM 715 C CA . LYS A 1 90 ? 15.591 0.339 -8.749 1.00 74.94 90 LYS A CA 1
ATOM 716 C C . LYS A 1 90 ? 16.328 0.282 -7.403 1.00 74.94 90 LYS A C 1
ATOM 718 O O . LYS A 1 90 ? 17.534 0.060 -7.395 1.00 74.94 90 LYS A O 1
ATOM 723 N N . GLY A 1 91 ? 15.625 0.469 -6.282 1.00 63.47 91 GLY A N 1
ATOM 724 C CA . GLY A 1 91 ? 16.220 0.464 -4.944 1.00 63.47 91 GLY A CA 1
ATOM 725 C C . GLY A 1 91 ? 16.680 -0.912 -4.469 1.00 63.47 91 GLY A C 1
ATOM 726 O O . GLY A 1 91 ? 17.738 -1.023 -3.856 1.00 63.47 91 GLY A O 1
ATOM 727 N N . VAL A 1 92 ? 15.919 -1.969 -4.772 1.00 61.53 92 VAL A N 1
ATOM 728 C CA . VAL A 1 92 ? 16.228 -3.317 -4.256 1.00 61.53 92 VAL A CA 1
ATOM 729 C C . VAL A 1 92 ? 17.434 -3.934 -4.952 1.00 61.53 92 VAL A C 1
ATOM 731 O O . VAL A 1 92 ? 18.316 -4.437 -4.274 1.00 61.53 92 VAL A O 1
ATOM 734 N N . HIS A 1 93 ? 17.566 -3.766 -6.273 1.00 53.78 93 HIS A N 1
ATOM 735 C CA . HIS A 1 93 ? 18.741 -4.226 -7.032 1.00 53.78 93 HIS A CA 1
ATOM 736 C C . HIS A 1 93 ? 20.050 -3.547 -6.602 1.00 53.78 93 HIS A C 1
ATOM 738 O O . HIS A 1 93 ? 21.130 -4.088 -6.825 1.00 53.78 93 HIS A O 1
ATOM 744 N N . ALA A 1 94 ? 19.973 -2.367 -5.978 1.00 50.88 94 ALA A N 1
ATOM 745 C CA . ALA A 1 94 ? 21.134 -1.705 -5.388 1.00 50.88 94 ALA A CA 1
ATOM 746 C C . ALA A 1 94 ? 21.501 -2.278 -4.005 1.00 50.88 94 ALA A C 1
ATOM 748 O O . ALA A 1 94 ? 22.684 -2.341 -3.677 1.00 50.88 94 ALA A O 1
ATOM 749 N N . ALA A 1 95 ? 20.511 -2.712 -3.217 1.00 48.09 95 ALA A N 1
ATOM 750 C CA . ALA A 1 95 ? 20.707 -3.331 -1.903 1.00 48.09 95 ALA A CA 1
ATOM 751 C C . ALA A 1 95 ? 21.062 -4.831 -1.983 1.00 48.09 95 ALA A C 1
ATOM 753 O O . ALA A 1 95 ? 21.756 -5.341 -1.109 1.00 48.09 95 ALA A O 1
ATOM 754 N N . GLU A 1 96 ? 20.634 -5.519 -3.045 1.00 44.00 96 GLU A N 1
ATOM 755 C CA . GLU A 1 96 ? 20.925 -6.932 -3.334 1.00 44.00 96 GLU A CA 1
ATOM 756 C C . GLU A 1 96 ? 22.122 -7.144 -4.279 1.00 44.00 96 GLU A C 1
ATOM 758 O O . GLU A 1 96 ? 22.312 -8.235 -4.811 1.00 44.00 96 GLU A O 1
ATOM 763 N N . ARG A 1 97 ? 23.008 -6.150 -4.444 1.00 37.12 97 ARG A N 1
ATOM 764 C CA . ARG A 1 97 ? 24.399 -6.487 -4.781 1.00 37.12 97 ARG A CA 1
ATOM 765 C C . ARG A 1 97 ? 25.030 -7.061 -3.513 1.00 37.12 97 ARG A C 1
ATOM 767 O O . ARG A 1 97 ? 25.355 -6.259 -2.633 1.00 37.12 97 ARG A O 1
ATOM 774 N N . PRO A 1 98 ? 25.264 -8.388 -3.394 1.00 44.91 98 PRO A N 1
ATOM 775 C CA . PRO A 1 98 ? 26.188 -8.854 -2.378 1.00 44.91 98 PRO A CA 1
ATOM 776 C C . PRO A 1 98 ? 27.487 -8.087 -2.600 1.00 44.91 98 PRO A C 1
ATOM 778 O O . PRO A 1 98 ? 27.967 -7.977 -3.736 1.00 44.91 98 PRO A O 1
ATOM 781 N N . ALA A 1 99 ? 28.024 -7.508 -1.524 1.00 39.66 99 ALA A N 1
ATOM 782 C CA . ALA A 1 99 ? 29.382 -7.002 -1.544 1.00 39.66 99 ALA A CA 1
ATOM 783 C C . ALA A 1 99 ? 30.239 -8.138 -2.097 1.00 39.66 99 ALA A C 1
ATOM 785 O O . ALA A 1 99 ? 30.255 -9.225 -1.515 1.00 39.66 99 ALA A O 1
ATOM 786 N N . GLY A 1 100 ? 30.844 -7.912 -3.268 1.00 39.44 100 GLY A N 1
ATOM 787 C CA . GLY A 1 100 ? 31.681 -8.915 -3.900 1.00 39.44 100 GLY A CA 1
ATOM 788 C C . GLY A 1 100 ? 32.705 -9.319 -2.863 1.00 39.44 100 GLY A C 1
ATOM 789 O O . GLY A 1 100 ? 33.475 -8.469 -2.414 1.00 39.44 100 GLY A O 1
ATOM 790 N N . VAL A 1 101 ? 32.643 -10.577 -2.424 1.00 46.22 101 VAL A N 1
ATOM 791 C CA . VAL A 1 101 ? 33.659 -11.125 -1.542 1.00 46.22 101 VAL A CA 1
ATOM 792 C C . VAL A 1 101 ? 34.953 -11.012 -2.321 1.00 46.22 101 VAL A C 1
ATOM 794 O O . VAL A 1 101 ? 35.161 -11.739 -3.291 1.00 46.22 101 VAL A O 1
ATOM 797 N N . SER A 1 102 ? 35.770 -10.020 -1.950 1.00 45.66 102 SER A N 1
ATOM 798 C CA . SER A 1 102 ? 37.128 -9.902 -2.452 1.00 45.66 102 SER A CA 1
ATOM 799 C C . SER A 1 102 ? 37.747 -11.269 -2.286 1.00 45.66 102 SER A C 1
ATOM 801 O O . SER A 1 102 ? 37.784 -11.801 -1.175 1.00 45.66 102 SER A O 1
ATOM 803 N N . GLU A 1 103 ? 38.152 -11.827 -3.418 1.00 42.84 103 GLU A N 1
ATOM 804 C CA . GLU A 1 103 ? 38.734 -13.145 -3.550 1.00 42.84 103 GLU A CA 1
ATOM 805 C C . GLU A 1 103 ? 40.043 -13.162 -2.755 1.00 42.84 103 GLU A C 1
ATOM 807 O O . GLU A 1 103 ? 41.128 -12.871 -3.258 1.00 42.84 103 GLU A O 1
ATOM 812 N N . ALA A 1 104 ? 39.916 -13.427 -1.454 1.00 39.78 104 ALA A N 1
ATOM 813 C CA . ALA A 1 104 ? 41.024 -13.662 -0.558 1.00 39.78 104 ALA A CA 1
ATOM 814 C C . ALA A 1 104 ? 41.642 -14.982 -1.005 1.00 39.78 104 ALA A C 1
ATOM 816 O O . ALA A 1 104 ? 41.202 -16.061 -0.614 1.00 39.78 104 ALA A O 1
ATOM 817 N N . SER A 1 105 ? 42.613 -14.859 -1.907 1.00 47.84 105 SER A N 1
ATOM 818 C CA . SER A 1 105 ? 43.357 -15.965 -2.483 1.00 47.84 105 SER A CA 1
ATOM 819 C C . SER A 1 105 ? 43.914 -16.858 -1.377 1.00 47.84 105 SER A C 1
ATOM 821 O O . SER A 1 105 ? 44.896 -16.523 -0.716 1.00 47.84 105 SER A O 1
ATOM 823 N N . VAL A 1 106 ? 43.286 -18.021 -1.206 1.00 48.91 106 VAL A N 1
ATOM 824 C CA . VAL A 1 106 ? 43.865 -19.176 -0.517 1.00 48.91 106 VAL A CA 1
ATOM 825 C C . VAL A 1 106 ? 43.969 -20.320 -1.524 1.00 48.91 106 VAL A C 1
ATOM 827 O O . VAL A 1 106 ? 43.410 -21.403 -1.363 1.00 48.91 106 VAL A O 1
ATOM 830 N N . SER A 1 107 ? 44.679 -20.050 -2.621 1.00 52.06 107 SER A N 1
ATOM 831 C CA . SER A 1 107 ? 45.069 -21.077 -3.585 1.00 52.06 107 SER A CA 1
ATOM 832 C C . SER A 1 107 ? 46.210 -21.923 -3.009 1.00 52.06 107 SER A C 1
ATOM 834 O O . SER A 1 107 ? 47.379 -21.567 -3.145 1.00 52.06 107 SER A O 1
ATOM 836 N N . ALA A 1 108 ? 45.869 -23.037 -2.350 1.00 41.34 108 ALA A N 1
ATOM 837 C CA . ALA A 1 108 ? 46.803 -24.123 -2.030 1.00 41.34 108 ALA A CA 1
ATOM 838 C C . ALA A 1 108 ? 46.075 -25.457 -1.737 1.00 41.34 108 ALA A C 1
ATOM 840 O O . ALA A 1 108 ? 45.878 -25.824 -0.587 1.00 41.34 108 ALA A O 1
ATOM 841 N N . ALA A 1 109 ? 45.693 -26.147 -2.818 1.00 45.09 109 ALA A N 1
ATOM 842 C CA . ALA A 1 109 ? 45.526 -27.601 -3.017 1.00 45.09 109 ALA A CA 1
ATOM 843 C C . ALA A 1 109 ? 45.008 -28.553 -1.887 1.00 45.09 109 ALA A C 1
ATOM 845 O O . ALA A 1 109 ? 45.558 -28.602 -0.789 1.00 45.09 109 ALA A O 1
ATOM 846 N N . PRO A 1 110 ? 44.066 -29.472 -2.204 1.00 64.56 110 PRO A N 1
ATOM 847 C CA . PRO A 1 110 ? 43.756 -30.638 -1.370 1.00 64.56 110 PRO A CA 1
ATOM 848 C C . PRO A 1 110 ? 44.768 -31.784 -1.578 1.00 64.56 110 PRO A C 1
ATOM 850 O O . PRO A 1 110 ? 45.430 -31.853 -2.617 1.00 64.56 110 PRO A O 1
ATOM 853 N N . PRO A 1 111 ? 44.788 -32.772 -0.667 1.00 54.22 111 PRO A N 1
ATOM 854 C CA . PRO A 1 111 ? 44.848 -34.157 -1.137 1.00 54.22 111 PRO A CA 1
ATOM 855 C C . PRO A 1 111 ? 43.805 -35.078 -0.482 1.00 54.22 111 PRO A C 1
ATOM 857 O O . PRO A 1 111 ? 43.497 -34.994 0.705 1.00 54.22 111 PRO A O 1
ATOM 860 N N . SER A 1 112 ? 43.288 -36.002 -1.290 1.00 53.06 112 SER A N 1
ATOM 861 C CA . SER A 1 112 ? 42.346 -37.052 -0.899 1.00 53.06 112 SER A CA 1
ATOM 862 C C . SER A 1 112 ? 42.912 -38.038 0.127 1.00 53.06 112 SER A C 1
ATOM 864 O O . SER A 1 112 ? 44.059 -38.464 0.013 1.00 53.06 112 SER A O 1
ATOM 866 N N . VAL A 1 113 ? 42.040 -38.578 0.983 1.00 55.88 113 VAL A N 1
ATOM 867 C CA . VAL A 1 113 ? 42.136 -39.977 1.440 1.00 55.88 113 VAL A CA 1
ATOM 868 C C . VAL A 1 113 ? 40.746 -40.619 1.470 1.00 55.88 113 VAL A C 1
ATOM 870 O O . VAL A 1 113 ? 39.737 -39.946 1.654 1.00 55.88 113 VAL A O 1
ATOM 873 N N . THR A 1 114 ? 40.701 -41.914 1.157 1.00 54.38 114 THR A N 1
ATOM 874 C CA . THR A 1 114 ? 39.514 -42.624 0.641 1.00 54.38 114 THR A CA 1
ATOM 875 C C . THR A 1 114 ? 38.735 -43.383 1.739 1.00 54.38 114 THR A C 1
ATOM 877 O O . THR A 1 114 ? 39.319 -43.699 2.776 1.00 54.38 114 THR A O 1
ATOM 880 N N . PRO A 1 115 ? 37.442 -43.722 1.542 1.00 64.19 115 PRO A N 1
ATOM 881 C CA . PRO A 1 115 ? 36.638 -44.451 2.528 1.00 64.19 115 PRO A CA 1
ATOM 882 C C . PRO A 1 115 ? 36.861 -45.972 2.457 1.00 64.19 115 PRO A C 1
ATOM 884 O O . PRO A 1 115 ? 36.993 -46.520 1.360 1.00 64.19 115 PRO A O 1
ATOM 887 N N . ARG A 1 116 ? 36.816 -46.698 3.593 1.00 40.97 116 ARG A N 1
ATOM 888 C CA . ARG A 1 116 ? 36.770 -48.176 3.565 1.00 40.97 116 ARG A CA 1
ATOM 889 C C . ARG A 1 116 ? 36.202 -48.876 4.817 1.00 40.97 116 ARG A C 1
ATOM 891 O O . ARG A 1 116 ? 36.834 -48.894 5.861 1.00 40.97 116 ARG A O 1
ATOM 898 N N . ALA A 1 117 ? 35.090 -49.580 4.576 1.00 41.25 117 ALA A N 1
ATOM 899 C CA . ALA A 1 117 ? 34.630 -50.852 5.164 1.00 41.25 117 ALA A CA 1
ATOM 900 C C . ALA A 1 117 ? 34.245 -50.978 6.661 1.00 41.25 117 ALA A C 1
ATOM 902 O O . ALA A 1 117 ? 35.064 -50.886 7.568 1.00 41.25 117 ALA A O 1
ATOM 903 N N . VAL A 1 118 ? 32.983 -51.386 6.855 1.00 54.84 118 VAL A N 1
ATOM 904 C CA . VAL A 1 118 ? 32.437 -52.107 8.025 1.00 54.84 118 VAL A CA 1
ATOM 905 C C . VAL A 1 118 ? 32.784 -53.611 7.978 1.00 54.84 118 VAL A C 1
ATOM 907 O O . VAL A 1 118 ? 33.095 -54.124 6.900 1.00 54.84 118 VAL A O 1
ATOM 910 N N . PRO A 1 119 ? 32.715 -54.331 9.115 1.00 48.69 119 PRO A N 1
ATOM 911 C CA . PRO A 1 119 ? 31.667 -55.363 9.298 1.00 48.69 119 PRO A CA 1
ATOM 912 C C . PRO A 1 119 ? 31.068 -55.367 10.732 1.00 48.69 119 PRO A C 1
ATOM 914 O O . PRO A 1 119 ? 31.782 -55.165 11.705 1.00 48.69 119 PRO A O 1
ATOM 917 N N . ILE A 1 120 ? 29.739 -55.388 10.916 1.00 47.97 120 ILE A N 1
ATOM 918 C CA . ILE A 1 120 ? 28.848 -56.574 11.048 1.00 47.97 120 ILE A CA 1
ATOM 919 C C . ILE A 1 120 ? 29.152 -57.476 12.265 1.00 47.97 120 ILE A C 1
ATOM 921 O O . ILE A 1 120 ? 30.129 -58.215 12.236 1.00 47.97 120 ILE A O 1
ATOM 925 N N . ALA A 1 121 ? 28.239 -57.480 13.257 1.00 45.16 121 ALA A N 1
ATOM 926 C CA . ALA A 1 121 ? 27.535 -58.660 13.818 1.00 45.16 121 ALA A CA 1
ATOM 927 C C . ALA A 1 121 ? 27.095 -58.469 15.291 1.00 45.16 121 ALA A C 1
ATOM 929 O O . ALA A 1 121 ? 27.940 -58.491 16.183 1.00 45.16 121 ALA A O 1
ATOM 930 N N . SER A 1 122 ? 25.780 -58.378 15.553 1.00 43.78 122 SER A N 1
ATOM 931 C CA . SER A 1 122 ? 25.071 -59.148 16.608 1.00 43.78 122 SER A CA 1
ATOM 932 C C . SER A 1 122 ? 23.580 -58.779 16.704 1.00 43.78 122 SER A C 1
ATOM 934 O O . SER A 1 122 ? 23.206 -57.736 17.228 1.00 43.78 122 SER A O 1
ATOM 936 N N . VAL A 1 123 ? 22.746 -59.696 16.221 1.00 62.75 123 VAL A N 1
ATOM 937 C CA . VAL A 1 123 ? 21.345 -59.975 16.600 1.00 62.75 123 VAL A CA 1
ATOM 938 C C . VAL A 1 123 ? 21.285 -61.506 16.711 1.00 62.75 123 VAL A C 1
ATOM 940 O O . VAL A 1 123 ? 21.985 -62.158 15.928 1.00 62.75 123 VAL A O 1
ATOM 943 N N . PRO A 1 124 ? 20.591 -62.098 17.702 1.00 52.06 124 PRO A N 1
ATOM 944 C CA . PRO A 1 124 ? 19.129 -62.029 17.876 1.00 52.06 124 PRO A CA 1
ATOM 945 C C . PRO A 1 124 ? 18.753 -61.660 19.345 1.00 52.06 124 PRO A C 1
ATOM 947 O O . PRO A 1 124 ? 19.611 -61.158 20.061 1.00 52.06 124 PRO A O 1
ATOM 950 N N . GLU A 1 125 ? 17.531 -61.764 19.885 1.00 39.38 125 GLU A N 1
ATOM 951 C CA . GLU A 1 125 ? 16.316 -62.511 19.513 1.00 39.38 125 GLU A CA 1
ATOM 952 C C . GLU A 1 125 ? 15.052 -61.858 20.125 1.00 39.38 125 GLU A C 1
ATOM 954 O O . GLU A 1 125 ? 15.147 -61.016 21.016 1.00 39.38 125 GLU A O 1
ATOM 959 N N . THR A 1 126 ? 13.857 -62.231 19.654 1.00 47.44 126 THR A N 1
ATOM 960 C CA . THR A 1 126 ? 12.550 -61.823 20.222 1.00 47.44 126 THR A CA 1
ATOM 961 C C . THR A 1 126 ? 11.960 -62.988 21.026 1.00 47.44 126 THR A C 1
ATOM 963 O O . THR A 1 126 ? 12.105 -64.129 20.595 1.00 47.44 126 THR A O 1
ATOM 966 N N . PRO A 1 127 ? 11.223 -62.743 22.127 1.00 51.94 127 PRO A N 1
ATOM 967 C CA . PRO A 1 127 ? 9.780 -62.997 22.014 1.00 51.94 127 PRO A CA 1
ATOM 968 C C . PRO A 1 127 ? 8.862 -62.022 22.788 1.00 51.94 127 PRO A C 1
ATOM 970 O O . PRO A 1 127 ? 9.153 -61.566 23.889 1.00 51.94 127 PRO A O 1
ATOM 973 N N . VAL A 1 128 ? 7.694 -61.772 22.189 1.00 60.97 128 VAL A N 1
ATOM 974 C CA . VAL A 1 128 ? 6.441 -61.281 22.812 1.00 60.97 128 VAL A CA 1
ATOM 975 C C . VAL A 1 128 ? 5.840 -62.386 23.716 1.00 60.97 128 VAL A C 1
ATOM 977 O O . VAL A 1 128 ? 6.147 -63.549 23.443 1.00 60.97 128 VAL A O 1
ATOM 980 N N . PRO A 1 129 ? 5.004 -62.131 24.760 1.00 51.62 129 PRO A N 1
ATOM 981 C CA . PRO A 1 129 ? 3.778 -61.297 24.767 1.00 51.62 129 PRO A CA 1
ATOM 982 C C . PRO A 1 129 ? 3.659 -60.414 26.051 1.00 51.62 129 PRO A C 1
ATOM 984 O O . PRO A 1 129 ? 4.677 -60.178 26.687 1.00 51.62 129 PRO A O 1
ATOM 987 N N . VAL A 1 130 ? 2.546 -59.803 26.505 1.00 47.59 130 VAL A N 1
ATOM 988 C CA . VAL A 1 130 ? 1.080 -59.876 26.250 1.00 47.59 130 VAL A CA 1
ATOM 989 C C . VAL A 1 130 ? 0.422 -58.476 26.291 1.00 47.59 130 VAL A C 1
ATOM 991 O O . VAL A 1 130 ? 1.007 -57.511 26.770 1.00 47.59 130 VAL A O 1
ATOM 994 N N . GLN A 1 131 ? -0.831 -58.390 25.824 1.00 53.47 131 GLN A N 1
ATOM 995 C CA . GLN A 1 131 ? -1.781 -57.282 26.050 1.00 53.47 131 GLN A CA 1
ATOM 996 C C . GLN A 1 131 ? -2.692 -57.616 27.263 1.00 53.47 131 GLN A C 1
ATOM 998 O O . GLN A 1 131 ? -2.807 -58.795 27.605 1.00 53.47 131 GLN A O 1
ATOM 1003 N N . PRO A 1 132 ? -3.372 -56.640 27.898 1.00 48.75 132 PRO A N 1
ATOM 1004 C CA . PRO A 1 132 ? -4.743 -56.374 27.441 1.00 48.75 132 PRO A CA 1
ATOM 1005 C C . PRO A 1 132 ? -5.168 -54.893 27.469 1.00 48.75 132 PRO A C 1
ATOM 1007 O O . PRO A 1 132 ? -4.701 -54.092 28.275 1.00 48.75 132 PRO A O 1
ATOM 1010 N N . ALA A 1 133 ? -6.128 -54.551 26.605 1.00 52.72 133 ALA A N 1
ATOM 1011 C CA . ALA A 1 133 ? -6.931 -53.334 26.735 1.00 52.72 133 ALA A CA 1
ATOM 1012 C C . ALA A 1 133 ? -7.840 -53.398 27.982 1.00 52.72 133 ALA A C 1
ATOM 1014 O O . ALA A 1 133 ? -8.125 -54.487 28.489 1.00 52.72 133 ALA A O 1
ATOM 1015 N N . PRO A 1 134 ? -8.376 -52.250 28.430 1.00 49.53 134 PRO A N 1
ATOM 1016 C CA . PRO A 1 134 ? -9.819 -52.103 28.227 1.00 49.53 134 PRO A CA 1
ATOM 1017 C C . PRO A 1 134 ? -10.285 -50.687 27.836 1.00 49.53 134 PRO A C 1
ATOM 1019 O O . PRO A 1 134 ? -9.954 -49.691 28.472 1.00 49.53 134 PRO A O 1
ATOM 1022 N N . MET A 1 135 ? 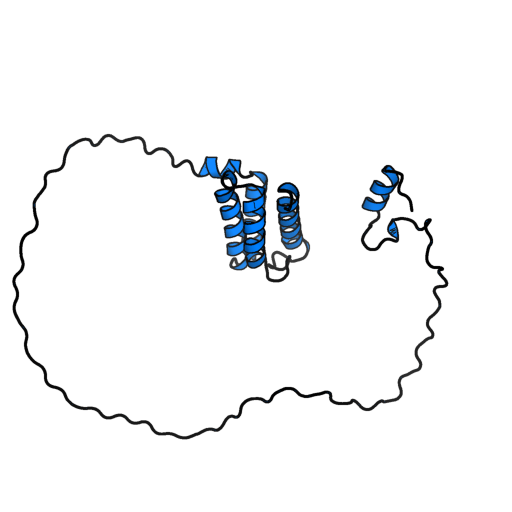-11.193 -50.636 26.861 1.00 46.72 135 MET A N 1
ATOM 1023 C CA . MET A 1 135 ? -12.380 -49.771 26.923 1.00 46.72 135 MET A CA 1
ATOM 1024 C C . MET A 1 135 ? -13.585 -50.703 27.108 1.00 46.72 135 MET A C 1
ATOM 1026 O O . MET A 1 135 ? -13.600 -51.777 26.500 1.00 46.72 135 MET A O 1
ATOM 1030 N N . PRO A 1 136 ? -14.552 -50.351 27.971 1.00 52.69 136 PRO A N 1
ATOM 1031 C CA . PRO A 1 136 ? -15.782 -49.724 27.461 1.00 52.69 136 PRO A CA 1
ATOM 1032 C C . PRO A 1 136 ? -16.329 -48.612 28.397 1.00 52.69 136 PRO A C 1
ATOM 1034 O O . PRO A 1 136 ? -16.243 -48.736 29.610 1.00 52.69 136 PRO A O 1
ATOM 1037 N N . SER A 1 137 ? -16.787 -47.469 27.853 1.00 50.28 137 SER A N 1
ATOM 1038 C CA . SER A 1 137 ? -18.222 -47.065 27.775 1.00 50.28 137 SER A CA 1
ATOM 1039 C C . SER A 1 137 ? -18.832 -46.527 29.102 1.00 50.28 137 SER A C 1
ATOM 1041 O O . SER A 1 137 ? -18.427 -46.991 30.159 1.00 50.28 137 SER A O 1
ATOM 1043 N N . PRO A 1 138 ? -19.792 -45.562 29.097 1.00 49.16 138 PRO A N 1
ATOM 1044 C CA . PRO A 1 138 ? -20.860 -45.431 28.102 1.00 49.16 138 PRO A CA 1
ATOM 1045 C C . PRO A 1 138 ? -21.151 -44.034 27.518 1.00 49.16 138 PRO A C 1
ATOM 1047 O O . PRO A 1 138 ? -20.992 -42.994 28.144 1.00 49.16 138 PRO A O 1
ATOM 1050 N N . VAL A 1 139 ? -21.679 -44.093 26.294 1.00 51.38 139 VAL A N 1
ATOM 1051 C CA . VAL A 1 139 ? -22.793 -43.305 25.735 1.00 51.38 139 VAL A CA 1
ATOM 1052 C C . VAL A 1 139 ? -23.294 -42.116 26.577 1.00 51.38 139 VAL A C 1
ATOM 1054 O O . VAL A 1 139 ? -24.098 -42.287 27.491 1.00 51.38 139 VAL A O 1
ATOM 1057 N N . ALA A 1 140 ? -22.963 -40.903 26.134 1.00 43.19 140 ALA A N 1
ATOM 1058 C CA . ALA A 1 140 ? -23.807 -39.726 26.320 1.00 43.19 140 ALA A CA 1
ATOM 1059 C C . ALA A 1 140 ? -24.181 -39.182 24.933 1.00 43.19 140 ALA A C 1
ATOM 1061 O O . ALA A 1 140 ? -23.336 -38.716 24.171 1.00 43.19 140 ALA A O 1
ATOM 1062 N N . LEU A 1 141 ? -25.460 -39.319 24.591 1.00 52.59 141 LEU A N 1
ATOM 1063 C CA . LEU A 1 141 ? -26.055 -38.876 23.335 1.00 52.59 141 LEU A CA 1
ATOM 1064 C C . LEU A 1 141 ? -26.253 -37.350 23.366 1.00 52.59 141 LEU A C 1
ATOM 1066 O O . LEU A 1 141 ? -27.360 -36.890 23.644 1.00 52.59 141 LEU A O 1
ATOM 1070 N N . GLU A 1 142 ? -25.216 -36.559 23.079 1.00 47.28 142 GLU A N 1
ATOM 1071 C CA . GLU A 1 142 ? -25.415 -35.128 22.809 1.00 47.28 142 GLU A CA 1
ATOM 1072 C C . GLU A 1 142 ? -25.671 -34.914 21.310 1.00 47.28 142 GLU A C 1
ATOM 1074 O O . GLU A 1 142 ? -24.813 -35.127 20.453 1.00 47.28 142 GLU A O 1
ATOM 1079 N N . ALA A 1 143 ? -26.927 -34.595 21.001 1.00 54.25 143 ALA A N 1
ATOM 1080 C CA . ALA A 1 143 ? -27.457 -34.521 19.646 1.00 54.25 143 ALA A CA 1
ATOM 1081 C C . ALA A 1 143 ? -26.885 -33.329 18.849 1.00 54.25 143 ALA A C 1
ATOM 1083 O O . ALA A 1 143 ? -26.550 -32.298 19.437 1.00 54.25 143 ALA A O 1
ATOM 1084 N N . PRO A 1 144 ? -26.838 -33.407 17.503 1.00 60.22 144 PRO A N 1
ATOM 1085 C CA . PRO A 1 144 ? -26.447 -32.267 16.681 1.00 60.22 144 PRO A CA 1
ATOM 1086 C C . PRO A 1 144 ? -27.393 -31.072 16.913 1.00 60.22 144 PRO A C 1
ATOM 1088 O O . PRO A 1 144 ? -28.617 -31.253 16.875 1.00 60.22 144 PRO A O 1
ATOM 1091 N N . PRO A 1 145 ? -26.879 -29.839 17.093 1.00 62.19 145 PRO A N 1
ATOM 1092 C CA . PRO A 1 145 ? -27.728 -28.655 17.081 1.00 62.19 145 PRO A CA 1
ATOM 1093 C C . PRO A 1 145 ? -28.398 -28.513 15.696 1.00 62.19 145 PRO A C 1
ATOM 1095 O O . PRO A 1 145 ? -27.751 -28.736 14.669 1.00 62.19 145 PRO A O 1
ATOM 1098 N N . PRO A 1 146 ? -29.703 -28.188 15.639 1.00 67.81 146 PRO A N 1
ATOM 1099 C CA . PRO A 1 146 ? -30.522 -28.430 14.452 1.00 67.81 146 PRO A CA 1
ATOM 1100 C C . PRO A 1 146 ? -30.327 -27.414 13.304 1.00 67.81 146 PRO A C 1
ATOM 1102 O O . PRO A 1 146 ? -29.922 -26.273 13.543 1.00 67.81 146 PRO A O 1
ATOM 1105 N N . PRO A 1 147 ? -30.708 -27.791 12.063 1.00 66.44 147 PRO A N 1
ATOM 1106 C CA . PRO A 1 147 ? -30.808 -26.888 10.908 1.00 66.44 147 PRO A CA 1
ATOM 1107 C C . PRO A 1 147 ? -31.939 -25.829 11.089 1.00 66.44 147 PRO A C 1
ATOM 1109 O O . PRO A 1 147 ? -32.620 -25.811 12.119 1.00 66.44 147 PRO A O 1
ATOM 1112 N N . PRO A 1 148 ? -32.103 -24.851 10.171 1.00 51.25 148 PRO A N 1
ATOM 1113 C CA . PRO A 1 148 ? -32.437 -23.475 10.543 1.00 51.25 148 PRO A CA 1
ATOM 1114 C C . PRO A 1 148 ? -33.886 -23.257 10.996 1.00 51.25 148 PRO A C 1
ATOM 1116 O O . PRO A 1 148 ? -34.839 -23.792 10.431 1.00 51.25 148 PRO A O 1
ATOM 1119 N N . ARG A 1 149 ? -34.070 -22.338 11.954 1.00 55.66 149 ARG A N 1
ATOM 1120 C CA . ARG A 1 149 ? -35.395 -21.799 12.286 1.00 55.66 149 ARG A CA 1
ATOM 1121 C C . ARG A 1 149 ? -35.847 -20.788 11.228 1.00 55.66 149 ARG A C 1
ATOM 1123 O O . ARG A 1 149 ? -35.370 -19.656 11.199 1.00 55.66 149 ARG A O 1
ATOM 1130 N N . ALA A 1 150 ? -36.827 -21.199 10.427 1.00 56.69 150 ALA A N 1
ATOM 1131 C CA . ALA A 1 150 ? -37.690 -20.317 9.641 1.00 56.69 150 ALA A CA 1
ATOM 1132 C C . ALA A 1 150 ? -38.449 -19.308 10.556 1.00 56.69 150 ALA A C 1
ATOM 1134 O O . ALA A 1 150 ? -38.434 -19.456 11.786 1.00 56.69 150 ALA A O 1
ATOM 1135 N N . PRO A 1 151 ? -39.055 -18.236 10.007 1.00 48.88 151 PRO A N 1
ATOM 1136 C CA . PRO A 1 151 ? -39.269 -16.994 10.745 1.00 48.88 151 PRO A CA 1
ATOM 1137 C C . PRO A 1 151 ? -40.343 -17.112 11.830 1.00 48.88 151 PRO A C 1
ATOM 1139 O O . PRO A 1 151 ? -41.442 -17.612 11.599 1.00 48.88 151 PRO A O 1
ATOM 1142 N N . LYS A 1 152 ? -40.055 -16.561 13.014 1.00 53.44 152 LYS A N 1
ATOM 1143 C CA . LYS A 1 152 ? -41.076 -16.327 14.040 1.00 53.44 152 LYS A CA 1
ATOM 1144 C C . LYS A 1 152 ? -41.836 -15.044 13.719 1.00 53.44 152 LYS A C 1
ATOM 1146 O O . LYS A 1 152 ? -41.324 -13.949 13.948 1.00 53.44 152 LYS A O 1
ATOM 1151 N N . SER A 1 153 ? -43.063 -15.197 13.233 1.00 53.00 153 SER A N 1
ATOM 1152 C CA . SER A 1 153 ? -44.052 -14.123 13.148 1.00 53.00 153 SER A CA 1
ATOM 1153 C C . SER A 1 153 ? -44.185 -13.426 14.504 1.00 53.00 153 SER A C 1
ATOM 1155 O O . SER A 1 153 ? -44.542 -14.055 15.501 1.00 53.00 153 SER A O 1
ATOM 1157 N N . ARG A 1 154 ? -43.882 -12.127 14.554 1.00 49.03 154 ARG A N 1
ATOM 1158 C CA . ARG A 1 154 ? -44.123 -11.287 15.733 1.00 49.03 154 ARG A CA 1
ATOM 1159 C C . ARG A 1 154 ? -45.537 -10.701 15.622 1.00 49.03 154 ARG A C 1
ATOM 1161 O O . ARG A 1 154 ? -45.847 -10.176 14.555 1.00 49.03 154 ARG A O 1
ATOM 1168 N N . PRO A 1 155 ? -46.377 -10.761 16.672 1.00 47.88 155 PRO A N 1
ATOM 1169 C CA . PRO A 1 155 ? -47.714 -10.179 16.623 1.00 47.88 155 PRO A CA 1
ATOM 1170 C C . PRO A 1 155 ? -47.652 -8.663 16.402 1.00 47.88 155 PRO A C 1
ATOM 1172 O O . PRO A 1 155 ? -46.819 -7.961 16.986 1.00 47.88 155 PRO A O 1
ATOM 1175 N N . GLU A 1 156 ? -48.540 -8.177 15.540 1.00 49.19 156 GLU A N 1
ATOM 1176 C CA . GLU A 1 156 ? -48.635 -6.776 15.148 1.00 49.19 156 GLU A CA 1
ATOM 1177 C C . GLU A 1 156 ? -49.426 -5.986 16.200 1.00 49.19 156 GLU A C 1
ATOM 1179 O O . GLU A 1 156 ? -50.652 -6.003 16.233 1.00 49.19 156 GLU A O 1
ATOM 1184 N N . GLY A 1 157 ? -48.707 -5.304 17.095 1.00 52.19 157 GLY A N 1
ATOM 1185 C CA . GLY A 1 157 ? -49.288 -4.244 17.920 1.00 52.19 157 GLY A CA 1
ATOM 1186 C C . GLY A 1 157 ? -49.475 -2.963 17.093 1.00 52.19 157 GLY A C 1
ATOM 1187 O O . GLY A 1 157 ? -48.654 -2.704 16.204 1.00 52.19 157 GLY A O 1
ATOM 1188 N N . PRO A 1 158 ? -50.512 -2.147 17.365 1.00 56.19 158 PRO A N 1
ATOM 1189 C CA . PRO A 1 158 ? -50.824 -0.969 16.562 1.00 56.19 158 PRO A CA 1
ATOM 1190 C C . PRO A 1 158 ? -49.649 0.014 16.556 1.00 56.19 158 PRO A C 1
ATOM 1192 O O . PRO A 1 158 ? -49.251 0.550 17.592 1.00 56.19 158 PRO A O 1
ATOM 1195 N N . ARG A 1 159 ? -49.076 0.251 15.370 1.00 50.94 159 ARG A N 1
ATOM 1196 C CA . ARG A 1 159 ? -48.035 1.267 15.193 1.00 50.94 159 ARG A CA 1
ATOM 1197 C C . ARG A 1 159 ? -48.655 2.663 15.329 1.00 50.94 159 ARG A C 1
ATOM 1199 O O . ARG A 1 159 ? -49.736 2.879 14.778 1.00 50.94 159 ARG A O 1
ATOM 1206 N N . PRO A 1 160 ? -47.968 3.633 15.961 1.00 64.12 160 PRO A N 1
ATOM 1207 C CA . PRO A 1 160 ? -48.365 5.031 15.847 1.00 64.12 160 PRO A CA 1
ATOM 1208 C C . PRO A 1 160 ? -48.356 5.457 14.366 1.00 64.12 160 PRO A C 1
ATOM 1210 O O . PRO A 1 160 ? -47.537 4.942 13.590 1.00 64.12 160 PRO A O 1
ATOM 1213 N N . PRO A 1 161 ? -49.246 6.377 13.951 1.00 53.09 161 PRO A N 1
ATOM 1214 C CA . PRO A 1 161 ? -49.287 6.847 12.574 1.00 53.09 161 PRO A CA 1
ATOM 1215 C C . PRO A 1 161 ? -47.941 7.472 12.201 1.00 53.09 161 PRO A C 1
ATOM 1217 O O . PRO A 1 161 ? -47.386 8.285 12.942 1.00 53.09 161 PRO A O 1
ATOM 1220 N N . LYS A 1 162 ? -47.406 7.081 11.041 1.00 53.38 162 LYS A N 1
ATOM 1221 C CA . LYS A 1 162 ? -46.205 7.713 10.487 1.00 53.38 162 LYS A CA 1
ATOM 1222 C C . LYS A 1 162 ? -46.499 9.206 10.274 1.00 53.38 162 LYS A C 1
ATOM 1224 O O . LYS A 1 162 ? -47.537 9.500 9.677 1.00 53.38 162 LYS A O 1
ATOM 1229 N N . PRO A 1 163 ? -45.605 10.136 10.660 1.00 45.53 163 PRO A N 1
ATOM 1230 C CA . PRO A 1 163 ? -45.658 11.478 10.096 1.00 45.53 163 PRO A CA 1
ATOM 1231 C C . PRO A 1 163 ? -45.577 11.363 8.569 1.00 45.53 163 PRO A C 1
ATOM 1233 O O . PRO A 1 163 ? -44.846 10.519 8.037 1.00 45.53 163 PRO A O 1
ATOM 1236 N N . ALA A 1 164 ? -46.384 12.164 7.874 1.00 52.88 164 ALA A N 1
ATOM 1237 C CA . ALA A 1 164 ? -46.464 12.130 6.422 1.00 52.88 164 ALA A CA 1
ATOM 1238 C C . ALA A 1 164 ? -45.085 12.402 5.792 1.00 52.88 164 ALA A C 1
ATOM 1240 O O . ALA A 1 164 ? -44.310 13.188 6.345 1.00 52.88 164 ALA A O 1
ATOM 1241 N N . PRO A 1 165 ? -44.765 11.799 4.633 1.00 52.44 165 PRO A N 1
ATOM 1242 C CA . PRO A 1 165 ? -43.624 12.242 3.853 1.00 52.44 165 PRO A CA 1
ATOM 1243 C C . PRO A 1 165 ? -43.910 13.663 3.358 1.00 52.44 165 PRO A C 1
ATOM 1245 O O . PRO A 1 165 ? -44.658 13.854 2.400 1.00 52.44 165 PRO A O 1
ATOM 1248 N N . SER A 1 166 ? -43.315 14.663 4.012 1.00 51.97 166 SER A N 1
ATOM 1249 C CA . SER A 1 166 ? -43.169 15.986 3.411 1.00 51.97 166 SER A CA 1
ATOM 1250 C C . SER A 1 166 ? -42.460 15.804 2.078 1.00 51.97 166 SER A C 1
ATOM 1252 O O . SER A 1 166 ? -41.358 15.257 2.033 1.00 51.97 166 SER A O 1
ATOM 1254 N N . VAL A 1 167 ? -43.125 16.220 1.007 1.00 51.53 167 VAL A N 1
ATOM 1255 C CA . VAL A 1 167 ? -42.608 16.173 -0.358 1.00 51.53 167 VAL A CA 1
ATOM 1256 C C . VAL A 1 167 ? -41.234 16.844 -0.454 1.00 51.53 167 VAL A C 1
ATOM 1258 O O . VAL A 1 167 ? -41.044 17.947 0.059 1.00 51.53 167 VAL A O 1
ATOM 1261 N N . PRO A 1 168 ? -40.305 16.227 -1.194 1.00 42.81 168 PRO A N 1
ATOM 1262 C CA . PRO A 1 168 ? -39.538 16.989 -2.162 1.00 42.81 168 PRO A CA 1
ATOM 1263 C C . PRO A 1 168 ? -40.271 16.931 -3.497 1.00 42.81 168 PRO A C 1
ATOM 1265 O O . PRO A 1 168 ? -40.229 15.928 -4.209 1.00 42.81 168 PRO A O 1
ATOM 1268 N N . THR A 1 169 ? -40.948 18.026 -3.831 1.00 51.22 169 THR A N 1
ATOM 1269 C CA . THR A 1 169 ? -41.145 18.374 -5.235 1.00 51.22 169 THR A CA 1
ATOM 1270 C C . THR A 1 169 ? -39.770 18.736 -5.773 1.00 51.22 169 THR A C 1
ATOM 1272 O O . THR A 1 169 ? -39.319 19.863 -5.603 1.00 51.22 169 THR A O 1
ATOM 1275 N N . GLU A 1 170 ? -39.096 17.777 -6.393 1.00 46.88 170 GLU A N 1
ATOM 1276 C CA . GLU A 1 170 ? -37.972 18.069 -7.270 1.00 46.88 170 GLU A CA 1
ATOM 1277 C C . GLU A 1 170 ? -38.126 17.182 -8.503 1.00 46.88 170 GLU A C 1
ATOM 1279 O O . GLU A 1 170 ? -38.108 15.951 -8.424 1.00 46.88 170 GLU A O 1
ATOM 1284 N N . GLU A 1 171 ? -38.397 17.830 -9.636 1.00 56.19 171 GLU A N 1
ATOM 1285 C CA . GLU A 1 171 ? -38.451 17.194 -10.950 1.00 56.19 171 GLU A CA 1
ATOM 1286 C C . GLU A 1 171 ? -37.157 16.406 -11.203 1.00 56.19 171 GLU A C 1
ATOM 1288 O O . GLU A 1 171 ? -36.104 16.805 -10.697 1.00 56.19 171 GLU A O 1
ATOM 1293 N N . PRO A 1 172 ? -37.184 15.311 -11.993 1.00 56.22 172 PRO A N 1
ATOM 1294 C CA . PRO A 1 172 ? -35.956 14.626 -12.380 1.00 56.22 172 PRO A CA 1
ATOM 1295 C C . PRO A 1 172 ? -35.018 15.661 -13.014 1.00 56.22 172 PRO A C 1
ATOM 1297 O O . PRO A 1 172 ? -35.362 16.219 -14.062 1.00 56.22 172 PRO A O 1
ATOM 1300 N N . PRO A 1 173 ? -33.870 15.975 -12.387 1.00 56.38 173 PRO A N 1
ATOM 1301 C CA . PRO A 1 173 ? -33.108 17.141 -12.778 1.00 56.38 173 PRO A CA 1
ATOM 1302 C C . PRO A 1 173 ? -32.521 16.848 -14.157 1.00 56.38 173 PRO A C 1
ATOM 1304 O O . PRO A 1 173 ? -31.750 15.903 -14.333 1.00 56.38 173 PRO A O 1
ATOM 1307 N N . GLY A 1 174 ? -32.979 17.608 -15.155 1.00 61.94 174 GLY A N 1
ATOM 1308 C CA . GLY A 1 174 ? -32.655 17.360 -16.557 1.00 61.94 174 GLY A CA 1
ATOM 1309 C C . GLY A 1 174 ? -31.170 17.563 -16.866 1.00 61.94 174 GLY A C 1
ATOM 1310 O O . GLY A 1 174 ? -30.348 17.777 -15.977 1.00 61.94 174 GLY A O 1
ATOM 1311 N N . LEU A 1 175 ? -30.828 17.602 -18.158 1.00 59.00 175 LEU A N 1
ATOM 1312 C CA . LEU A 1 175 ? -29.465 17.804 -18.699 1.00 59.00 175 LEU A CA 1
ATOM 1313 C C . LEU A 1 175 ? -28.789 19.160 -18.337 1.00 59.00 175 LEU A C 1
ATOM 1315 O O . LEU A 1 175 ? -27.895 19.627 -19.041 1.00 59.00 175 LEU A O 1
ATOM 1319 N N . LYS A 1 176 ? -29.262 19.833 -17.282 1.00 57.03 176 LYS A N 1
ATOM 1320 C CA . LYS A 1 176 ? -28.780 21.098 -16.716 1.00 57.03 176 LYS A CA 1
ATOM 1321 C C . LYS A 1 176 ? -28.490 21.025 -15.206 1.00 57.03 176 LYS A C 1
ATOM 1323 O O . LYS A 1 176 ? -28.182 22.051 -14.606 1.00 57.03 176 LYS A O 1
ATOM 1328 N N . ALA A 1 177 ? -28.578 19.844 -14.591 1.00 64.06 177 ALA A N 1
ATOM 1329 C CA . ALA A 1 177 ? -28.221 19.624 -13.189 1.00 64.06 177 ALA A CA 1
ATOM 1330 C C . ALA A 1 177 ? -26.717 19.866 -12.957 1.00 64.06 177 ALA A C 1
ATOM 1332 O O . ALA A 1 177 ? -25.925 19.367 -13.746 1.00 64.06 177 ALA A O 1
ATOM 1333 N N . PRO A 1 178 ? -26.272 20.559 -11.893 1.00 64.81 178 PRO A N 1
ATOM 1334 C CA . PRO A 1 178 ? -24.842 20.747 -11.655 1.00 64.81 178 PRO A CA 1
ATOM 1335 C C . PRO A 1 178 ? -24.144 19.404 -11.395 1.00 64.81 178 PRO A C 1
ATOM 1337 O O . PRO A 1 178 ? -24.660 18.561 -10.662 1.00 64.81 178 PRO A O 1
ATOM 1340 N N . VAL A 1 179 ? -22.925 19.220 -11.919 1.00 66.50 179 VAL A N 1
ATOM 1341 C CA . VAL A 1 179 ? -22.196 17.928 -11.850 1.00 66.50 179 VAL A CA 1
ATOM 1342 C C . VAL A 1 179 ? -21.983 17.410 -10.414 1.00 66.50 179 VAL A C 1
ATOM 1344 O O . VAL A 1 179 ? -21.797 16.215 -10.204 1.00 66.50 179 VAL A O 1
ATOM 1347 N N . THR A 1 180 ? -22.061 18.279 -9.398 1.00 69.19 180 THR A N 1
ATOM 1348 C CA . THR A 1 180 ? -22.063 17.909 -7.968 1.00 69.19 180 THR A CA 1
ATOM 1349 C C . THR A 1 180 ? -23.235 17.022 -7.537 1.00 69.19 180 THR A C 1
ATOM 1351 O O . THR A 1 180 ? -23.146 16.372 -6.498 1.00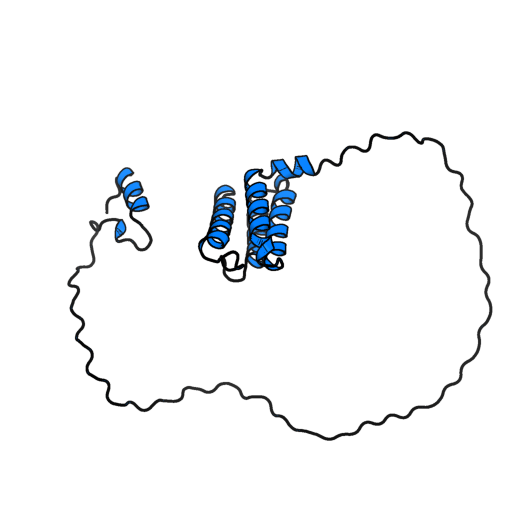 69.19 180 THR A O 1
ATOM 1354 N N . THR A 1 181 ? -24.328 16.995 -8.302 1.00 72.62 181 THR A N 1
ATOM 1355 C CA . THR A 1 181 ? -25.497 16.135 -8.060 1.00 72.62 181 THR A CA 1
ATOM 1356 C C . THR A 1 181 ? -25.211 14.674 -8.436 1.00 72.62 181 THR A C 1
ATOM 1358 O O . THR A 1 181 ? -25.880 13.760 -7.952 1.00 72.62 181 THR A O 1
ATOM 1361 N N . ILE A 1 182 ? -24.171 14.411 -9.239 1.00 75.44 182 ILE A N 1
ATOM 1362 C CA . ILE A 1 182 ? -23.748 13.049 -9.575 1.00 75.44 182 ILE A CA 1
ATOM 1363 C C . ILE A 1 182 ? -23.108 12.390 -8.346 1.00 75.44 182 ILE A C 1
ATOM 1365 O O . ILE A 1 182 ? -22.084 12.839 -7.823 1.00 75.44 182 ILE A O 1
ATOM 1369 N N . ARG A 1 183 ? -23.689 11.268 -7.905 1.00 68.44 183 ARG A N 1
ATOM 1370 C CA . ARG A 1 183 ? -23.230 10.486 -6.748 1.00 68.44 183 ARG A CA 1
ATOM 1371 C C . ARG A 1 183 ? -21.753 10.087 -6.900 1.00 68.44 183 ARG A C 1
ATOM 1373 O O . ARG A 1 183 ? -21.423 9.201 -7.680 1.00 68.44 183 ARG A O 1
ATOM 1380 N N . GLY A 1 184 ? -20.878 10.724 -6.119 1.00 74.31 184 GLY A N 1
ATOM 1381 C CA . GLY A 1 184 ? -19.422 10.514 -6.144 1.00 74.31 184 GLY A CA 1
ATOM 1382 C C . GLY A 1 184 ? -18.604 11.708 -6.658 1.00 74.31 184 GLY A C 1
ATOM 1383 O O . GLY A 1 184 ? -17.390 11.741 -6.451 1.00 74.31 184 GLY A O 1
ATOM 1384 N N . VAL A 1 185 ? -19.234 12.726 -7.254 1.00 79.12 185 VAL A N 1
ATOM 1385 C CA . VAL A 1 185 ? -18.558 13.952 -7.711 1.00 79.12 185 VAL A CA 1
ATOM 1386 C C . VAL A 1 185 ? -18.590 15.019 -6.611 1.00 79.12 185 VAL A C 1
ATOM 1388 O O . VAL A 1 185 ? -19.476 15.864 -6.532 1.00 79.12 185 VAL A O 1
ATOM 1391 N N . GLY A 1 186 ? -17.585 14.999 -5.732 1.00 73.81 186 GLY A N 1
ATOM 1392 C CA . GLY A 1 186 ? -17.390 16.060 -4.735 1.00 73.81 186 GLY A CA 1
ATOM 1393 C C . GLY A 1 186 ? -16.947 17.396 -5.356 1.00 73.81 186 GLY A C 1
ATOM 1394 O O . GLY A 1 186 ? -16.403 17.422 -6.461 1.00 73.81 186 GLY A O 1
ATOM 1395 N N . ARG A 1 187 ? -17.096 18.506 -4.611 1.00 79.88 187 ARG A N 1
ATOM 1396 C CA . ARG A 1 187 ? -16.839 19.893 -5.082 1.00 79.88 187 ARG A CA 1
ATOM 1397 C C . ARG A 1 187 ? -15.537 20.053 -5.891 1.00 79.88 187 ARG A C 1
ATOM 1399 O O . ARG A 1 187 ? -15.568 20.579 -6.994 1.00 79.88 187 ARG A O 1
ATOM 1406 N N . LYS A 1 188 ? -14.415 19.509 -5.395 1.00 77.38 188 LYS A N 1
ATOM 1407 C CA . LYS A 1 188 ? -13.094 19.569 -6.063 1.00 77.38 188 LYS A CA 1
ATOM 1408 C C . LYS 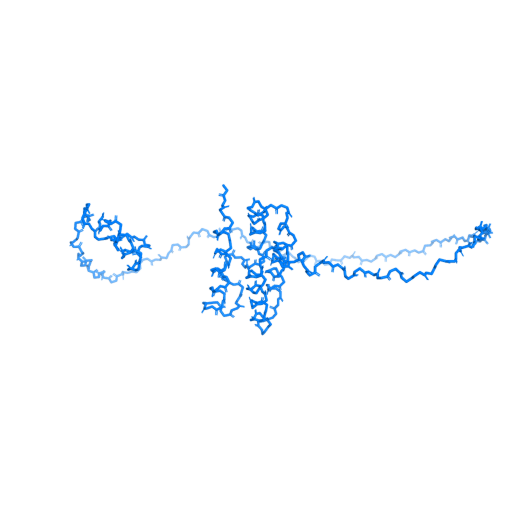A 1 188 ? -13.044 18.879 -7.436 1.00 77.38 188 LYS A C 1
ATOM 1410 O O . LYS A 1 188 ? -12.226 19.254 -8.270 1.00 77.38 188 LYS A O 1
ATOM 1415 N N . GLN A 1 189 ? -13.871 17.857 -7.665 1.00 77.12 189 GLN A N 1
ATOM 1416 C CA . GLN A 1 189 ? -13.965 17.182 -8.964 1.00 77.12 189 GLN A CA 1
ATOM 1417 C C . GLN A 1 189 ? -14.908 17.933 -9.907 1.00 77.12 189 GLN A C 1
ATOM 1419 O O . GLN A 1 189 ? -14.567 18.102 -11.073 1.00 77.12 189 GLN A O 1
ATOM 1424 N N . ALA A 1 190 ? -16.028 18.464 -9.401 1.00 82.50 190 ALA A N 1
ATOM 1425 C CA . ALA A 1 190 ? -16.904 19.340 -10.182 1.00 82.50 190 ALA A CA 1
ATOM 1426 C C . ALA A 1 190 ? -16.153 20.583 -10.696 1.00 82.50 190 ALA A C 1
ATOM 1428 O O . ALA A 1 190 ? -16.253 20.922 -11.867 1.00 82.50 190 ALA A O 1
ATOM 1429 N N . GLU A 1 191 ? -15.307 21.196 -9.865 1.00 83.62 191 GLU A N 1
ATOM 1430 C CA . GLU A 1 191 ? -14.469 22.342 -10.244 1.00 83.62 191 GLU A CA 1
ATOM 1431 C C . GLU A 1 191 ? -13.444 21.993 -11.344 1.00 83.62 191 GLU A C 1
ATOM 1433 O O . GLU A 1 191 ? -13.175 22.791 -12.242 1.00 83.62 191 GLU A O 1
ATOM 1438 N N . ARG A 1 192 ? -12.907 20.764 -11.338 1.00 80.56 192 ARG A N 1
ATOM 1439 C CA . ARG A 1 192 ? -12.038 20.256 -12.414 1.00 80.56 192 ARG A CA 1
ATOM 1440 C C . ARG A 1 192 ? -12.812 19.986 -13.711 1.00 80.56 192 ARG A C 1
ATOM 1442 O O . ARG A 1 192 ? -12.255 20.206 -14.781 1.00 80.56 192 ARG A O 1
ATOM 1449 N N . LEU A 1 193 ? -14.060 19.528 -13.623 1.00 83.88 193 LEU A N 1
ATOM 1450 C CA . LEU A 1 193 ? -14.931 19.280 -14.777 1.00 83.88 193 LEU A CA 1
ATOM 1451 C C . LEU A 1 193 ? -15.431 20.596 -15.400 1.00 83.88 193 LEU A C 1
ATOM 1453 O O . LEU A 1 193 ? -15.381 20.740 -16.620 1.00 83.88 193 LEU A O 1
ATOM 1457 N N . ALA A 1 194 ? -15.747 21.603 -14.581 1.00 83.25 194 ALA A N 1
ATOM 1458 C CA . ALA A 1 194 ? -16.072 22.960 -15.027 1.00 83.25 194 ALA A CA 1
ATOM 1459 C C . ALA A 1 194 ? -14.927 23.589 -15.845 1.00 83.25 194 ALA A C 1
ATOM 1461 O O . ALA A 1 194 ? -15.154 24.158 -16.912 1.00 83.25 194 ALA A O 1
ATOM 1462 N N . ARG A 1 195 ? -13.666 23.389 -15.424 1.00 83.12 195 ARG A N 1
ATOM 1463 C CA . ARG A 1 195 ? -12.466 23.810 -16.185 1.00 83.12 195 ARG A CA 1
ATOM 1464 C C . ARG A 1 195 ? -12.289 23.098 -17.535 1.00 83.12 195 ARG A C 1
ATOM 1466 O O . ARG A 1 195 ? -11.479 23.547 -18.338 1.00 83.12 195 ARG A O 1
ATOM 1473 N N . LEU A 1 196 ? -13.030 22.017 -17.784 1.00 83.69 196 LEU A N 1
ATOM 1474 C CA . LEU A 1 196 ? -13.111 21.305 -19.065 1.00 83.69 196 LEU A CA 1
ATOM 1475 C C . LEU A 1 196 ? -14.414 21.623 -19.829 1.00 83.69 196 LEU A C 1
ATOM 1477 O O . LEU A 1 196 ? -14.741 20.941 -20.794 1.00 83.69 196 LEU A O 1
ATOM 1481 N N . GLY A 1 197 ? -15.171 22.639 -19.397 1.00 79.62 197 GLY A N 1
ATOM 1482 C CA . GLY A 1 197 ? -16.450 23.046 -19.991 1.00 79.62 197 GLY A CA 1
ATOM 1483 C C . GLY A 1 197 ? -17.671 22.268 -19.486 1.00 79.62 197 GLY A C 1
ATOM 1484 O O . GLY A 1 197 ? -18.801 22.628 -19.817 1.00 79.62 197 GLY A O 1
ATOM 1485 N N . ILE A 1 198 ? -17.477 21.242 -18.653 1.00 78.50 198 ILE A N 1
ATOM 1486 C CA . ILE A 1 198 ? -18.528 20.323 -18.204 1.00 78.50 198 ILE A CA 1
ATOM 1487 C C . ILE A 1 198 ? -19.117 20.845 -16.891 1.00 78.50 198 ILE A C 1
ATOM 1489 O O . ILE A 1 198 ? -18.554 20.653 -15.814 1.00 78.50 198 ILE A O 1
ATOM 1493 N N . HIS A 1 199 ? -20.253 21.530 -17.000 1.00 76.19 199 HIS A N 1
ATOM 1494 C CA . HIS A 1 199 ? -20.956 22.152 -15.871 1.00 76.19 199 HIS A CA 1
ATOM 1495 C C . HIS A 1 199 ? -22.236 21.402 -15.480 1.00 76.19 199 HIS A C 1
ATOM 1497 O O . HIS A 1 199 ? -22.730 21.586 -14.366 1.00 76.19 199 HIS A O 1
ATOM 1503 N N . THR A 1 200 ? -22.746 20.570 -16.393 1.00 72.19 200 THR A N 1
ATOM 1504 C CA . THR A 1 200 ? -24.045 19.892 -16.336 1.00 72.19 200 THR A CA 1
ATOM 1505 C C . THR A 1 200 ? -23.977 18.525 -16.996 1.00 72.19 200 THR A C 1
ATOM 1507 O O . THR A 1 200 ? -23.434 18.513 -18.126 1.00 72.19 200 THR A O 1
#

pLDDT: mean 71.85, std 19.19, range [37.12, 94.62]

Secondary structure (DSSP, 8-state):
---HHHHHHHHHHHHHHHHHTSTT-S-SSTTHHHHHHHHHHHHHHHHH-GGGHHHHHHHHHHHHHHHHS-TTTHHHHHHHHHHHHHH-HHHHHHHSS---------------------------------------------PPPPS-----PPP-PPPPPPPP----------TTS-GGGSTT--HHHHHHHHTTT---

Foldseek 3Di:
DDALVVLLVVVVVLLVCCVPPVLLPLPSDDPGQLVVLVVSLVVNCVRVHDLQNVLSVVLSVLSNVSVVDDSVCNVVSSVVSVVSSVCGSVVVVVVPPDPPPPCPDPPDDDDDDDDDDDDDDDDDDDDDDDDDDDDDDDDDDPDDDDDDDDDDDDDDDDDDDDDDPPDDPDDPDPPQDAPCVPVPQDPVNSVVCVVVVRGD

Radius of gyration: 34.39 Å; chains: 1; bounding box: 98×87×48 Å

Sequence (200 aa):
MAKPAEILKSLRNIIRLERTDYEFGDRAVVGGLARYAETWFQQAGQAFGPEAMPWVEAIARRLQEYSALPREQRPVAIQDILQLLETGPKGVHAAERPAGVSEASVSAAPPSVTPRAVPIASVPETPVPVQPAPMPSPVALEAPPPPPRAPKSRPEGPRPPKPAPSVPTEEPPGLKAPVTTIRGVGRKQAERLARLGIHT